Protein AF-0000000084947365 (afdb_homodimer)

Radius of gyration: 28.86 Å; Cα contacts (8 Å, |Δi|>4): 187; chains: 2; bounding box: 28×81×55 Å

Foldseek 3Di:
DDPVVLVVLVVVLVCCVVPVVPDDPPDPVVVSVVVSVCCNVCVVVVVVVVVVVVVVVVVCVVVVVVVVVVVVVVLVVLVVCVVVPNPVSVVVNVVCCVVCVVVVVDPPVD/DDPVVLVVLVVVLVCCVVPVVPDDPPDPVVVSVVVSVCCNVCVVVVVVVVVVVVVVVVVCVVVVVVVVVVVVVV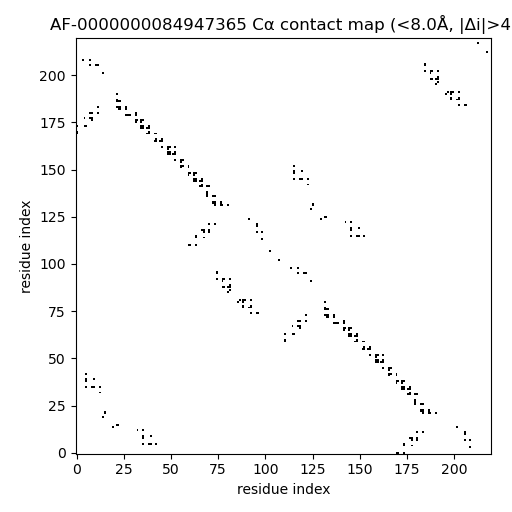LVVLVVCVVVPNPVSVVVNVVCCVVCVVVVVDPPVD

Sequence (220 aa):
MGDKTVATAQKVKSYLQTNPEFAPAYMDQAEFLKDEAVVTQLTPLANMAEQLTRDLNDTVMLAGSEAIYNALLYYGQVREAYAKGIPTAKPVYEDLSQRFSKRRKGNMSLMGDKTVATAQKVKSYLQTNPEFAPAYMDQAEFLKDEAVVTQLTPLANMAEQLTRDLNDTVMLAGSEAIYNALLYYGQVREAYAKGIPTAKPVYEDLSQRFSKRRKGNMSL

Structure (mmCIF, N/CA/C/O backbone):
data_AF-0000000084947365-model_v1
#
loop_
_entity.id
_entity.type
_entity.pdbx_description
1 polymer 'Uncharacterized protein'
#
loop_
_atom_site.group_PDB
_atom_site.id
_atom_site.type_symbol
_atom_site.label_atom_id
_atom_site.label_alt_id
_atom_site.label_comp_id
_atom_site.label_asym_id
_atom_site.label_entity_id
_atom_site.label_seq_id
_atom_site.pdbx_PDB_ins_code
_atom_site.Cartn_x
_atom_site.Cartn_y
_atom_site.Cartn_z
_atom_site.occupancy
_atom_site.B_iso_or_equiv
_atom_site.auth_seq_id
_atom_site.auth_comp_id
_atom_site.auth_asym_id
_atom_site.auth_atom_id
_atom_site.pdbx_PDB_model_num
ATOM 1 N N . MET A 1 1 ? 4.223 12.086 4.508 1 64.19 1 MET A N 1
ATOM 2 C CA . MET A 1 1 ? 3.473 12.828 5.516 1 64.19 1 MET A CA 1
ATOM 3 C C . MET A 1 1 ? 3.158 11.945 6.723 1 64.19 1 MET A C 1
ATOM 5 O O . MET A 1 1 ? 2.699 10.812 6.562 1 64.19 1 MET A O 1
ATOM 9 N N . GLY A 1 2 ? 3.676 12.227 7.914 1 75.5 2 GLY A N 1
ATOM 10 C CA . GLY A 1 2 ? 3.568 11.344 9.07 1 75.5 2 GLY A CA 1
ATOM 11 C C . GLY A 1 2 ? 2.715 11.922 10.18 1 75.5 2 GLY A C 1
ATOM 12 O O . GLY A 1 2 ? 2.072 12.953 10.008 1 75.5 2 GLY A O 1
ATOM 13 N N . ASP A 1 3 ? 2.525 11.242 11.141 1 84.44 3 ASP A N 1
ATOM 14 C CA . ASP A 1 3 ? 1.794 11.539 12.367 1 84.44 3 ASP A CA 1
ATOM 15 C C . ASP A 1 3 ? 2.152 12.922 12.898 1 84.44 3 ASP A C 1
ATOM 17 O O . ASP A 1 3 ? 1.296 13.633 13.438 1 84.44 3 ASP A O 1
ATOM 21 N N . LYS A 1 4 ? 3.285 13.375 12.5 1 87.38 4 LYS A N 1
ATOM 22 C CA . LYS A 1 4 ? 3.736 14.68 12.992 1 87.38 4 LYS A CA 1
ATOM 23 C C . LYS A 1 4 ? 3.027 15.812 12.266 1 87.38 4 LYS A C 1
ATOM 25 O O . LYS A 1 4 ? 2.656 16.812 12.875 1 87.38 4 LYS A O 1
ATOM 30 N N . THR A 1 5 ? 2.793 15.594 10.977 1 90.62 5 THR A N 1
ATOM 31 C CA . THR A 1 5 ? 2.088 16.594 10.18 1 90.62 5 THR A CA 1
ATOM 32 C C . THR A 1 5 ? 0.648 16.75 10.664 1 90.62 5 THR A C 1
ATOM 34 O O . THR A 1 5 ? 0.167 17.875 10.836 1 90.62 5 THR A O 1
ATOM 37 N N . VAL A 1 6 ? 0.057 15.641 10.953 1 94.44 6 VAL A N 1
ATOM 38 C CA . VAL A 1 6 ? -1.321 15.648 11.438 1 94.44 6 VAL A CA 1
ATOM 39 C C . VAL A 1 6 ? -1.397 16.375 12.773 1 94.44 6 VAL A C 1
ATOM 41 O O . VAL A 1 6 ? -2.219 17.281 12.953 1 94.44 6 VAL A O 1
ATOM 44 N N . ALA A 1 7 ? -0.561 16.016 13.633 1 95 7 ALA A N 1
ATOM 45 C CA . ALA A 1 7 ? -0.556 16.594 14.977 1 95 7 ALA A CA 1
ATOM 46 C C . ALA A 1 7 ? -0.285 18.094 14.922 1 95 7 ALA A C 1
ATOM 48 O O . ALA A 1 7 ? -0.906 18.859 15.656 1 95 7 ALA A O 1
ATOM 49 N N . THR A 1 8 ? 0.684 18.516 14.047 1 95.5 8 THR A N 1
ATOM 50 C CA . THR A 1 8 ? 1.01 19.922 13.898 1 95.5 8 THR A CA 1
ATOM 51 C C . THR A 1 8 ? -0.194 20.703 13.383 1 95.5 8 THR A C 1
ATOM 53 O O . THR A 1 8 ? -0.553 21.75 13.938 1 95.5 8 THR A O 1
ATOM 56 N N . ALA A 1 9 ? -0.84 20.188 12.367 1 96.75 9 ALA A N 1
ATOM 57 C CA . ALA A 1 9 ? -2.014 20.844 11.797 1 96.75 9 ALA A CA 1
ATOM 58 C C . ALA A 1 9 ? -3.139 20.953 12.828 1 96.75 9 ALA A C 1
ATOM 60 O O . ALA A 1 9 ? -3.803 21.984 12.93 1 96.75 9 ALA A O 1
ATOM 61 N N . GLN A 1 10 ? -3.318 19.953 13.578 1 97.44 10 GLN A N 1
ATOM 62 C CA . GLN A 1 10 ? -4.352 19.922 14.609 1 97.44 10 GLN A CA 1
ATOM 63 C C . GLN A 1 10 ? -4.066 20.953 15.695 1 97.44 10 GLN A C 1
ATOM 65 O O . GLN A 1 10 ? -4.98 21.625 16.188 1 97.44 10 GLN A O 1
ATOM 70 N N . LYS A 1 11 ? -2.82 21.078 16.078 1 97.44 11 LYS A N 1
ATOM 71 C CA . LYS A 1 11 ? -2.434 22.062 17.094 1 97.44 11 LYS A CA 1
ATOM 72 C C . LYS A 1 11 ? -2.703 23.484 16.609 1 97.44 11 LYS A C 1
ATOM 74 O O . LYS A 1 11 ? -3.246 24.297 17.359 1 97.44 11 LYS A O 1
ATOM 79 N N . VAL A 1 12 ? -2.291 23.75 15.398 1 98.25 12 VAL A N 1
ATOM 80 C CA . VAL A 1 12 ? -2.516 25.078 14.852 1 98.25 12 VAL A CA 1
ATOM 81 C C . VAL A 1 12 ? -4.016 25.359 14.75 1 98.25 12 VAL A C 1
ATOM 83 O O . VAL A 1 12 ? -4.473 26.453 15.062 1 98.25 12 VAL A O 1
ATOM 86 N N . LYS A 1 13 ? -4.793 24.375 14.352 1 98.62 13 LYS A N 1
ATOM 87 C CA . LYS A 1 13 ? -6.246 24.516 14.344 1 98.62 13 LYS A CA 1
ATOM 88 C C . LYS A 1 13 ? -6.773 24.906 15.719 1 98.62 13 LYS A C 1
ATOM 90 O O . LYS A 1 13 ? -7.59 25.828 15.844 1 98.62 13 LYS A O 1
ATOM 95 N N . SER A 1 14 ? -6.371 24.234 16.703 1 98.56 14 SER A N 1
ATOM 96 C CA . SER A 1 14 ? -6.785 24.516 18.078 1 98.56 14 SER A CA 1
ATOM 97 C C . SER A 1 14 ? -6.406 25.938 18.469 1 98.56 14 SER A C 1
ATOM 99 O O . SER A 1 14 ? -7.211 26.656 19.062 1 98.56 14 SER A O 1
ATOM 101 N N . TYR A 1 15 ? -5.184 26.375 18.094 1 98.38 15 TYR A N 1
ATOM 102 C CA . TYR A 1 15 ? -4.711 27.703 18.484 1 98.38 15 TYR A CA 1
ATOM 103 C C . TYR A 1 15 ? -5.441 28.781 17.703 1 98.38 15 TYR A C 1
ATOM 105 O O . TYR A 1 15 ? -5.637 29.891 18.203 1 98.38 15 TYR A O 1
ATOM 113 N N . LEU A 1 16 ? -5.863 28.469 16.469 1 98.19 16 LEU A N 1
ATOM 114 C CA . LEU A 1 16 ? -6.684 29.422 15.727 1 98.19 16 LEU A CA 1
ATOM 115 C C . LEU A 1 16 ? -7.969 29.734 16.484 1 98.19 16 LEU A C 1
ATOM 117 O O . LEU A 1 16 ? -8.516 30.844 16.359 1 98.19 16 LEU A O 1
ATOM 121 N N . GLN A 1 17 ? -8.422 28.766 17.266 1 97.69 17 GLN A N 1
ATOM 122 C CA . GLN A 1 17 ? -9.641 28.953 18.047 1 97.69 17 GLN A CA 1
ATOM 123 C C . GLN A 1 17 ? -9.336 29.672 19.359 1 97.69 17 GLN A C 1
ATOM 125 O O . GLN A 1 17 ? -10.055 30.594 19.766 1 97.69 17 GLN A O 1
ATOM 130 N N . THR A 1 18 ? -8.234 29.391 20.031 1 97.81 18 THR A N 1
ATOM 131 C CA . THR A 1 18 ? -7.961 29.875 21.375 1 97.81 18 THR A CA 1
ATOM 132 C C . THR A 1 18 ? -7.199 31.203 21.328 1 97.81 18 THR A C 1
ATOM 134 O O . THR A 1 18 ? -7.301 32.031 22.25 1 97.81 18 THR A O 1
ATOM 137 N N . ASN A 1 19 ? -6.398 31.328 20.297 1 98.06 19 ASN A N 1
ATOM 138 C CA . ASN A 1 19 ? -5.582 32.531 20.109 1 98.06 19 ASN A CA 1
ATOM 139 C C . ASN A 1 19 ? -5.711 33.062 18.688 1 98.06 19 ASN A C 1
ATOM 141 O O . ASN A 1 19 ? -4.723 33.156 17.953 1 98.06 19 ASN A O 1
ATOM 145 N N . PRO A 1 20 ? -6.93 33.531 18.312 1 97.75 20 PRO A N 1
ATOM 146 C CA . PRO A 1 20 ? -7.152 34 16.938 1 97.75 20 PRO A CA 1
ATOM 147 C C . PRO A 1 20 ? -6.398 35.281 16.641 1 97.75 20 PRO A C 1
ATOM 149 O O . PRO A 1 20 ? -6.223 35.625 15.461 1 97.75 20 PRO A O 1
ATOM 152 N N . GLU A 1 21 ? -5.855 35.969 17.641 1 97.44 21 GLU A N 1
ATOM 153 C CA . GLU A 1 21 ? -5.148 37.219 17.453 1 97.44 21 GLU A CA 1
ATOM 154 C C . GLU A 1 21 ? -3.826 37.031 16.719 1 97.44 21 GLU A C 1
ATOM 156 O O . GLU A 1 21 ? -3.256 37.969 16.172 1 97.44 21 GLU A O 1
ATOM 161 N N . PHE A 1 22 ? -3.398 35.781 16.625 1 98.12 22 PHE A N 1
ATOM 162 C CA . PHE A 1 22 ? -2.115 35.5 16 1 98.12 22 PHE A CA 1
ATOM 163 C C . PHE A 1 22 ? -2.312 35 14.578 1 98.12 22 PHE A C 1
ATOM 165 O O . PHE A 1 22 ? -1.34 34.719 13.875 1 98.12 22 PHE A O 1
ATOM 172 N N . ALA A 1 23 ? -3.496 34.875 14.062 1 98.06 23 ALA A N 1
ATOM 173 C CA . ALA A 1 23 ? -3.744 34.531 12.664 1 98.06 23 ALA A CA 1
ATOM 174 C C . ALA A 1 23 ? -3.492 35.719 11.742 1 98.06 23 ALA A C 1
ATOM 176 O O . ALA A 1 23 ? -4.203 36.719 11.812 1 98.06 23 ALA A O 1
ATOM 177 N N . PRO A 1 24 ? -2.482 35.562 10.875 1 97.88 24 PRO A N 1
ATOM 178 C CA . PRO A 1 24 ? -2.25 36.688 9.984 1 97.88 24 PRO A CA 1
ATOM 179 C C . PRO A 1 24 ? -3.357 36.875 8.945 1 97.88 24 PRO A C 1
ATOM 181 O O . PRO A 1 24 ? -3.998 35.875 8.555 1 97.88 24 PRO A O 1
ATOM 184 N N . ALA A 1 25 ? -3.498 38.094 8.438 1 96.38 25 ALA A N 1
ATOM 185 C CA . ALA A 1 25 ? -4.574 38.438 7.508 1 96.38 25 ALA A CA 1
ATOM 186 C C . ALA A 1 25 ? -4.391 37.719 6.176 1 96.38 25 ALA A C 1
ATOM 188 O O . ALA A 1 25 ? -5.363 37.469 5.457 1 96.38 25 ALA A O 1
ATOM 189 N N . TYR A 1 26 ? -3.199 37.344 5.855 1 96.88 26 TYR A N 1
ATOM 190 C CA . TYR A 1 26 ? -2.898 36.719 4.566 1 96.88 26 TYR A CA 1
ATOM 191 C C . TYR A 1 26 ? -3.027 35.219 4.641 1 96.88 26 TYR A C 1
ATOM 193 O O . TYR A 1 26 ? -2.883 34.531 3.631 1 96.88 26 TYR A O 1
ATOM 201 N N . MET A 1 27 ? -3.24 34.688 5.801 1 98 27 MET A N 1
ATOM 202 C CA . MET A 1 27 ? -3.508 33.25 5.938 1 98 27 MET A CA 1
ATOM 203 C C . MET A 1 27 ? -4.902 32.906 5.418 1 98 27 MET A C 1
ATOM 205 O O . MET A 1 27 ? -5.879 33.594 5.762 1 98 27 MET A O 1
ATOM 209 N N . ASP A 1 28 ? -4.988 31.859 4.637 1 98.25 28 ASP A N 1
ATOM 210 C CA . ASP A 1 28 ? -6.285 31.312 4.25 1 98.25 28 ASP A CA 1
ATOM 211 C C . ASP A 1 28 ? -6.773 30.281 5.266 1 98.25 28 ASP A C 1
ATOM 213 O O . ASP A 1 28 ? -6.574 29.078 5.09 1 98.25 28 ASP A O 1
ATOM 217 N N . GLN A 1 29 ? -7.465 30.812 6.289 1 98.12 29 GLN A N 1
ATOM 218 C CA . GLN A 1 29 ? -7.887 29.969 7.402 1 98.12 29 GLN A CA 1
ATOM 219 C C . GLN A 1 29 ? -8.891 28.906 6.941 1 98.12 29 GLN A C 1
ATOM 221 O O . GLN A 1 29 ? -8.836 27.766 7.383 1 98.12 29 GLN A O 1
ATOM 226 N N . ALA A 1 30 ? -9.781 29.312 6.113 1 98.19 30 ALA A N 1
ATOM 227 C CA . ALA A 1 30 ? -10.797 28.391 5.629 1 98.19 30 ALA A CA 1
ATOM 228 C C . ALA A 1 30 ? -10.164 27.219 4.879 1 98.19 30 ALA A C 1
ATOM 230 O O . ALA A 1 30 ? -10.531 26.062 5.098 1 98.19 30 ALA A O 1
ATOM 231 N N . GLU A 1 31 ? -9.234 27.531 4.027 1 98.56 31 GLU A N 1
ATOM 232 C CA . GLU A 1 31 ? -8.539 26.484 3.289 1 98.56 31 GLU A CA 1
ATOM 233 C C . GLU A 1 31 ? -7.719 25.609 4.227 1 98.56 31 GLU A C 1
ATOM 235 O O . GLU A 1 31 ? -7.668 24.391 4.059 1 98.56 31 GLU A O 1
ATOM 240 N N . PHE A 1 32 ? -7.031 26.266 5.203 1 98.62 32 PHE A N 1
ATOM 241 C CA . PHE A 1 32 ? -6.273 25.516 6.191 1 98.62 32 PHE A CA 1
ATOM 242 C C . PHE A 1 32 ? -7.168 24.5 6.902 1 98.62 32 PHE A C 1
ATOM 244 O O . PHE A 1 32 ? -6.805 23.328 7.039 1 98.62 32 PHE A O 1
ATOM 251 N N . LEU A 1 33 ? -8.328 24.953 7.328 1 98.69 33 LEU A N 1
ATOM 252 C CA . LEU A 1 33 ? -9.227 24.094 8.086 1 98.69 33 LEU A CA 1
ATOM 253 C C . LEU A 1 33 ? -9.727 22.938 7.23 1 98.69 33 LEU A C 1
ATOM 255 O O . LEU A 1 33 ? -9.867 21.812 7.715 1 98.69 33 LEU A O 1
ATOM 259 N N . LYS A 1 34 ? -9.945 23.203 6 1 98.75 34 LYS A N 1
ATOM 260 C CA . LYS A 1 34 ? -10.336 22.141 5.078 1 98.75 34 LYS A CA 1
ATOM 261 C C . LYS A 1 34 ? -9.211 21.125 4.914 1 98.75 34 LYS A C 1
ATOM 263 O O . LYS A 1 34 ? -9.453 19.922 4.98 1 98.75 34 LYS A O 1
ATOM 268 N N . ASP A 1 35 ? -8 21.625 4.715 1 98.69 35 ASP A N 1
ATOM 269 C CA . ASP A 1 35 ? -6.855 20.734 4.504 1 98.69 35 ASP A CA 1
ATOM 270 C C . ASP A 1 35 ? -6.535 19.953 5.773 1 98.69 35 ASP A C 1
ATOM 272 O O . ASP A 1 35 ? -6.207 18.766 5.703 1 98.69 35 ASP A O 1
ATOM 276 N N . GLU A 1 36 ? -6.637 20.625 6.855 1 98.5 36 GLU A N 1
ATOM 277 C CA . GLU A 1 36 ? -6.449 19.938 8.133 1 98.5 36 GLU A CA 1
ATOM 278 C C . GLU A 1 36 ? -7.461 18.797 8.305 1 98.5 36 GLU A C 1
ATOM 280 O O . GLU A 1 36 ? -7.105 17.703 8.742 1 98.5 36 GLU A O 1
ATOM 285 N N . ALA A 1 37 ? -8.68 19.031 7.988 1 98.5 37 ALA A N 1
ATOM 286 C CA . ALA A 1 37 ? -9.719 18.016 8.109 1 98.5 37 ALA A CA 1
ATOM 287 C C . ALA A 1 37 ? -9.43 16.828 7.199 1 98.5 37 ALA A C 1
ATOM 289 O O . ALA A 1 37 ? -9.594 15.672 7.609 1 98.5 37 ALA A O 1
ATOM 290 N N . VAL A 1 38 ? -9.039 17.109 5.992 1 98.56 38 VAL A N 1
ATOM 291 C CA . VAL A 1 38 ? -8.703 16.062 5.031 1 98.56 38 VAL A CA 1
ATOM 292 C C . VAL A 1 38 ? -7.578 15.188 5.586 1 98.56 38 VAL A C 1
ATOM 294 O O . VAL A 1 38 ? -7.688 13.961 5.617 1 98.56 38 VAL A O 1
ATOM 297 N N . VAL A 1 39 ? -6.492 15.797 6.055 1 98.06 39 VAL A N 1
ATOM 298 C CA . VAL A 1 39 ? -5.324 15.078 6.555 1 98.06 39 VAL A CA 1
ATOM 299 C C . VAL A 1 39 ? -5.715 14.258 7.785 1 98.06 39 VAL A C 1
ATOM 301 O O . VAL A 1 39 ? -5.344 13.086 7.902 1 98.06 39 VAL A O 1
ATOM 304 N N . THR A 1 40 ? -6.484 14.883 8.633 1 97.75 40 THR A N 1
ATOM 305 C CA . THR A 1 40 ? -6.891 14.25 9.883 1 97.75 40 THR A CA 1
ATOM 306 C C . THR A 1 40 ? -7.785 13.047 9.609 1 97.75 40 THR A C 1
ATOM 308 O O . THR A 1 40 ? -7.66 12.008 10.273 1 97.75 40 THR A O 1
ATOM 311 N N . GLN A 1 41 ? -8.602 13.117 8.664 1 97.94 41 GLN A N 1
ATOM 312 C CA . GLN A 1 41 ? -9.57 12.062 8.398 1 97.94 41 GLN A CA 1
ATOM 313 C C . GLN A 1 41 ? -8.961 10.961 7.543 1 97.94 41 GLN A C 1
ATOM 315 O O . GLN A 1 41 ? -9.25 9.773 7.746 1 97.94 41 GLN A O 1
ATOM 320 N N . LEU A 1 42 ? -8.133 11.32 6.656 1 98.25 42 LEU A N 1
ATOM 321 C CA . LEU A 1 42 ? -7.68 10.352 5.66 1 98.25 42 LEU A CA 1
ATOM 322 C C . LEU A 1 42 ? -6.406 9.656 6.117 1 98.25 42 LEU A C 1
ATOM 324 O O . LEU A 1 42 ? -6.078 8.57 5.629 1 98.25 42 LEU A O 1
ATOM 328 N N . THR A 1 43 ? -5.684 10.258 7.062 1 97.81 43 THR A N 1
ATOM 329 C CA . THR A 1 43 ? -4.422 9.656 7.484 1 97.81 43 THR A CA 1
ATOM 330 C C . THR A 1 43 ? -4.66 8.289 8.102 1 97.81 43 THR A C 1
ATOM 332 O O . THR A 1 43 ? -4.016 7.309 7.723 1 97.81 43 THR A O 1
ATOM 335 N N . PRO A 1 44 ? -5.621 8.109 9.023 1 97.06 44 PRO A N 1
ATOM 336 C CA . PRO A 1 44 ? -5.859 6.773 9.57 1 97.06 44 PRO A CA 1
ATOM 337 C C . PRO A 1 44 ? -6.34 5.777 8.516 1 97.06 44 PRO A C 1
ATOM 339 O O . PRO A 1 44 ? -6.035 4.586 8.594 1 97.06 44 PRO A O 1
ATOM 342 N 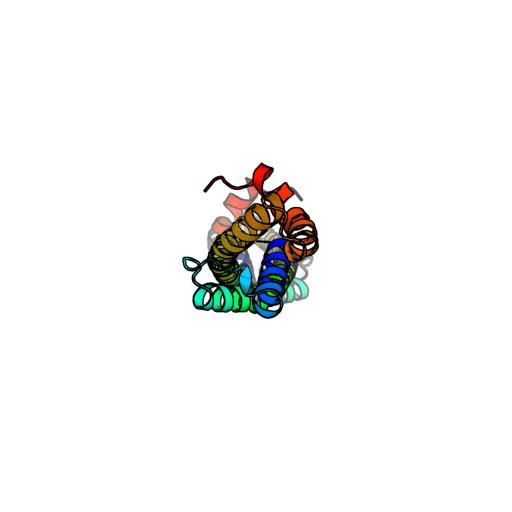N . LEU A 1 45 ? -7.059 6.293 7.543 1 98 45 LEU A N 1
ATOM 343 C CA . LEU A 1 45 ? -7.523 5.434 6.457 1 98 45 LEU A CA 1
ATOM 344 C C . LEU A 1 45 ? -6.359 4.996 5.578 1 98 45 LEU A C 1
ATOM 346 O O . LEU A 1 45 ? -6.305 3.84 5.145 1 98 45 LEU A O 1
ATOM 350 N N . ALA A 1 46 ? -5.453 5.914 5.352 1 98 46 ALA A N 1
ATOM 351 C CA . ALA A 1 46 ? -4.258 5.59 4.574 1 98 46 ALA A CA 1
ATOM 352 C C . ALA A 1 46 ? -3.412 4.535 5.281 1 98 46 ALA A C 1
ATOM 354 O O . ALA A 1 46 ? -2.918 3.602 4.648 1 98 46 ALA A O 1
ATOM 355 N N . ASN A 1 47 ? -3.33 4.676 6.578 1 97.5 47 ASN A N 1
ATOM 356 C CA . ASN A 1 47 ? -2.58 3.703 7.363 1 97.5 47 ASN A CA 1
ATOM 357 C C . ASN A 1 47 ? -3.221 2.32 7.301 1 97.5 47 ASN A C 1
ATOM 359 O O . ASN A 1 47 ? -2.523 1.314 7.152 1 97.5 47 ASN A O 1
ATOM 363 N N . MET A 1 48 ? -4.492 2.262 7.422 1 97.94 48 MET A N 1
ATOM 364 C CA . MET A 1 48 ? -5.23 1.002 7.344 1 97.94 48 MET A CA 1
ATOM 365 C C . MET A 1 48 ? -5.09 0.375 5.961 1 97.94 48 MET A C 1
ATOM 367 O O . MET A 1 48 ? -4.887 -0.834 5.84 1 97.94 48 MET A O 1
ATOM 371 N N . ALA A 1 49 ? -5.207 1.2 4.977 1 98.5 49 ALA A N 1
ATOM 372 C CA . ALA A 1 49 ? -5.059 0.728 3.604 1 98.5 49 ALA A CA 1
ATOM 373 C C . ALA A 1 49 ? -3.662 0.159 3.367 1 98.5 49 ALA A C 1
ATOM 375 O O . ALA A 1 49 ? -3.506 -0.849 2.676 1 98.5 49 ALA A O 1
ATOM 376 N N . GLU A 1 50 ? -2.674 0.795 3.914 1 98.5 50 GLU A N 1
ATOM 377 C CA . GLU A 1 50 ? -1.304 0.303 3.818 1 98.5 50 GLU A CA 1
ATOM 378 C C . GLU A 1 50 ? -1.163 -1.069 4.469 1 98.5 50 GLU A C 1
ATOM 380 O O . GLU A 1 50 ? -0.535 -1.968 3.906 1 98.5 50 GLU A O 1
ATOM 385 N N . GLN A 1 51 ? -1.683 -1.18 5.602 1 98.56 51 GLN A N 1
ATOM 386 C CA . GLN A 1 51 ? -1.632 -2.453 6.312 1 98.56 51 GLN A CA 1
ATOM 387 C C . GLN A 1 51 ? -2.352 -3.549 5.531 1 98.56 51 GLN A C 1
ATOM 389 O O . GLN A 1 51 ? -1.855 -4.672 5.426 1 98.56 51 GLN A O 1
ATOM 394 N N . LEU A 1 52 ? -3.535 -3.268 5.055 1 98.75 52 LEU A N 1
ATOM 395 C CA . LEU A 1 52 ? -4.297 -4.215 4.25 1 98.75 52 LEU A CA 1
ATOM 396 C C . LEU A 1 52 ? -3.496 -4.66 3.031 1 98.75 52 LEU A C 1
ATOM 398 O O . LEU A 1 52 ? -3.426 -5.855 2.732 1 98.75 52 LEU A O 1
ATOM 402 N N . THR A 1 53 ? -2.918 -3.678 2.373 1 98.69 53 THR A N 1
ATOM 403 C CA . THR A 1 53 ? -2.102 -3.959 1.198 1 98.69 53 THR A CA 1
ATOM 404 C C . THR A 1 53 ? -0.955 -4.902 1.552 1 98.69 53 THR A C 1
ATOM 406 O O . THR A 1 53 ? -0.694 -5.871 0.832 1 98.69 53 THR A O 1
ATOM 409 N N . ARG A 1 54 ? -0.315 -4.664 2.615 1 98.62 54 ARG A N 1
ATOM 410 C CA . ARG A 1 54 ? 0.784 -5.508 3.074 1 98.62 54 ARG A CA 1
ATOM 411 C C . ARG A 1 54 ? 0.305 -6.93 3.352 1 98.62 54 ARG A C 1
ATOM 413 O O . ARG A 1 54 ? 0.942 -7.898 2.932 1 98.62 54 ARG A O 1
ATOM 420 N N . ASP A 1 55 ? -0.729 -7.09 4.07 1 98.62 55 ASP A N 1
ATOM 421 C CA . ASP A 1 55 ? -1.252 -8.406 4.426 1 98.62 55 ASP A CA 1
ATOM 422 C C . ASP A 1 55 ? -1.659 -9.188 3.18 1 98.62 55 ASP A C 1
ATOM 424 O O . ASP A 1 55 ? -1.383 -10.383 3.072 1 98.62 55 ASP A O 1
ATOM 428 N N . LEU A 1 56 ? -2.322 -8.5 2.293 1 98.56 56 LEU A N 1
ATOM 429 C CA . LEU A 1 56 ? -2.719 -9.133 1.039 1 98.56 56 LEU A CA 1
ATOM 430 C C . LEU A 1 56 ? -1.496 -9.578 0.242 1 98.56 56 LEU A C 1
ATOM 432 O O . LEU A 1 56 ? -1.441 -10.703 -0.243 1 98.56 56 LEU A O 1
ATOM 436 N N . ASN A 1 57 ? -0.546 -8.711 0.135 1 97.81 57 ASN A N 1
ATOM 437 C CA . ASN A 1 57 ? 0.662 -9.023 -0.621 1 97.81 57 ASN A CA 1
ATOM 438 C C . ASN A 1 57 ? 1.442 -10.164 0.015 1 97.81 57 ASN A C 1
ATOM 440 O O . ASN A 1 57 ? 1.984 -11.023 -0.69 1 97.81 57 ASN A O 1
ATOM 444 N N . ASP A 1 58 ? 1.486 -10.188 1.288 1 98.31 58 ASP A N 1
ATOM 445 C CA . ASP A 1 58 ? 2.15 -11.281 1.993 1 98.31 58 ASP A CA 1
ATOM 446 C C . ASP A 1 58 ? 1.455 -12.609 1.724 1 98.31 58 ASP A C 1
ATOM 448 O O . ASP A 1 58 ? 2.115 -13.617 1.459 1 98.31 58 ASP A O 1
ATOM 452 N N . THR A 1 59 ? 0.21 -12.594 1.864 1 98.25 59 THR A N 1
ATOM 453 C CA . THR A 1 59 ? -0.583 -13.797 1.642 1 98.25 59 THR A CA 1
ATOM 454 C C . THR A 1 59 ? -0.43 -14.289 0.204 1 98.25 59 THR A C 1
ATOM 456 O O . THR A 1 59 ? -0.205 -15.477 -0.032 1 98.25 59 THR A O 1
ATOM 459 N N . VAL A 1 60 ? -0.51 -13.367 -0.737 1 97.88 60 VAL A N 1
ATOM 460 C CA . VAL A 1 60 ? -0.374 -13.703 -2.15 1 97.88 60 VAL A CA 1
ATOM 461 C C . VAL A 1 60 ? 1.024 -14.258 -2.416 1 97.88 60 VAL A C 1
ATOM 463 O O . VAL A 1 60 ? 1.182 -15.234 -3.152 1 97.88 60 VAL A O 1
ATOM 466 N N . MET A 1 61 ? 1.989 -13.641 -1.809 1 97 61 MET A N 1
ATOM 467 C CA . MET A 1 61 ? 3.367 -14.086 -1.987 1 97 61 MET A CA 1
ATOM 468 C C . MET A 1 61 ? 3.555 -15.5 -1.454 1 97 61 MET A C 1
ATOM 470 O O . MET A 1 61 ? 4.148 -16.344 -2.123 1 97 61 MET A O 1
ATOM 474 N N . LEU A 1 62 ? 3.047 -15.711 -0.269 1 97.62 62 LEU A N 1
ATOM 475 C CA . LEU A 1 62 ? 3.188 -17.016 0.355 1 97.62 62 LEU A CA 1
ATOM 476 C C . LEU A 1 62 ? 2.453 -18.094 -0.45 1 97.62 62 LEU A C 1
ATOM 478 O O . LEU A 1 62 ? 3.041 -19.109 -0.817 1 97.62 62 LEU A O 1
ATOM 482 N N . ALA A 1 63 ? 1.256 -17.891 -0.745 1 98 63 ALA A N 1
ATOM 483 C CA . ALA A 1 63 ? 0.462 -18.844 -1.521 1 98 63 ALA A CA 1
ATOM 484 C C . ALA A 1 63 ? 1.037 -19.016 -2.924 1 98 63 ALA A C 1
ATOM 486 O O . ALA A 1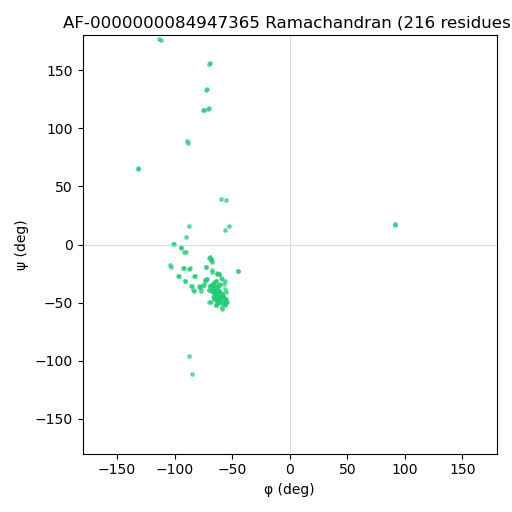 63 ? 1.049 -20.125 -3.461 1 98 63 ALA A O 1
ATOM 487 N N . GLY A 1 64 ? 1.492 -17.891 -3.498 1 97.06 64 GLY A N 1
ATOM 488 C CA . GLY A 1 64 ? 2.086 -17.938 -4.824 1 97.06 64 GLY A CA 1
ATOM 489 C C . GLY A 1 64 ? 3.346 -18.781 -4.887 1 97.06 64 GLY A C 1
ATOM 490 O O . GLY A 1 64 ? 3.535 -19.562 -5.824 1 97.06 64 GLY A O 1
ATOM 491 N N . SER A 1 65 ? 4.176 -18.625 -3.943 1 96.31 65 SER A N 1
ATOM 492 C CA . SER A 1 65 ? 5.402 -19.406 -3.877 1 96.31 65 SER A CA 1
ATOM 493 C C . SER A 1 65 ? 5.094 -20.906 -3.828 1 96.31 65 SER A C 1
ATOM 495 O O . SER A 1 65 ? 5.723 -21.703 -4.531 1 96.31 65 SER A O 1
ATOM 497 N N . GLU A 1 66 ? 4.168 -21.266 -3.043 1 97.81 66 GLU A N 1
ATOM 498 C CA . GLU A 1 66 ? 3.781 -22.672 -2.92 1 97.81 66 GLU A CA 1
ATOM 499 C C . GLU A 1 66 ? 3.117 -23.172 -4.199 1 97.81 66 GLU A C 1
ATOM 501 O O . GLU A 1 66 ? 3.357 -24.312 -4.625 1 97.81 66 GLU A O 1
ATOM 506 N N . ALA A 1 67 ? 2.34 -22.359 -4.82 1 97.5 67 ALA A N 1
ATOM 507 C CA . ALA A 1 67 ? 1.7 -22.703 -6.086 1 97.5 67 ALA A CA 1
ATOM 508 C C . ALA A 1 67 ? 2.738 -22.938 -7.18 1 97.5 67 ALA A C 1
ATOM 510 O O . ALA A 1 67 ? 2.668 -23.938 -7.906 1 97.5 67 ALA A O 1
ATOM 511 N N . ILE A 1 68 ? 3.752 -22.125 -7.223 1 96.06 68 ILE A N 1
ATOM 512 C CA . ILE A 1 68 ? 4.758 -22.219 -8.273 1 96.06 68 ILE A CA 1
ATOM 513 C C . ILE A 1 68 ? 5.66 -23.422 -8.023 1 96.06 68 ILE A C 1
ATOM 515 O O . ILE A 1 68 ? 6.078 -24.094 -8.969 1 96.06 68 ILE A O 1
ATOM 519 N N . TYR A 1 69 ? 5.879 -23.656 -6.746 1 96 69 TYR A N 1
ATOM 520 C CA . TYR A 1 69 ? 6.637 -24.875 -6.43 1 96 69 TYR A CA 1
ATOM 521 C C . TYR A 1 69 ? 5.969 -26.109 -7.031 1 96 69 TYR A C 1
ATOM 523 O O . TYR A 1 69 ? 6.605 -26.875 -7.742 1 96 69 TYR A O 1
ATOM 531 N N . ASN A 1 70 ? 4.727 -26.266 -6.789 1 97.62 70 ASN A N 1
ATOM 532 C CA . ASN A 1 70 ? 3.998 -27.422 -7.309 1 97.62 70 ASN A CA 1
ATOM 533 C C . ASN A 1 70 ? 3.861 -27.359 -8.828 1 97.62 70 ASN A C 1
ATOM 535 O O . ASN A 1 70 ? 3.904 -28.391 -9.5 1 97.62 70 ASN A O 1
ATOM 539 N N . ALA A 1 71 ? 3.717 -26.141 -9.367 1 97.31 71 ALA A N 1
ATOM 540 C CA . ALA A 1 71 ? 3.662 -25.984 -10.812 1 97.31 71 ALA A CA 1
ATOM 541 C C . ALA A 1 71 ? 4.941 -26.484 -11.477 1 97.31 71 ALA A C 1
ATOM 543 O O . ALA A 1 71 ? 4.898 -27.078 -12.555 1 97.31 71 ALA A O 1
ATOM 544 N N . LEU A 1 72 ? 6.016 -26.297 -10.789 1 96.38 72 LEU A N 1
ATOM 545 C CA . LEU A 1 72 ? 7.312 -26.719 -11.289 1 96.38 72 LEU A CA 1
ATOM 546 C C . LEU A 1 72 ? 7.406 -28.25 -11.312 1 96.38 72 LEU A C 1
ATOM 548 O O . LEU A 1 72 ? 8.039 -28.828 -12.195 1 96.38 72 LEU A O 1
ATOM 552 N N . LEU A 1 73 ? 6.809 -28.906 -10.336 1 97.56 73 LEU A N 1
ATOM 553 C CA . LEU A 1 73 ? 6.766 -30.375 -10.336 1 97.56 73 LEU A CA 1
ATOM 554 C C . LEU A 1 73 ? 6.031 -30.891 -11.562 1 97.56 73 LEU A C 1
ATOM 556 O O . LEU A 1 73 ? 6.516 -31.812 -12.242 1 97.56 73 LEU A O 1
ATOM 560 N N . TYR A 1 74 ? 4.852 -30.297 -11.891 1 98.25 74 TYR A N 1
ATOM 561 C CA . TYR A 1 74 ? 4.094 -30.672 -13.078 1 98.25 74 TYR A CA 1
ATOM 562 C C . TYR A 1 74 ? 4.906 -30.438 -14.344 1 98.25 74 TYR A C 1
ATOM 564 O O . TYR A 1 74 ? 5 -31.312 -15.211 1 98.25 74 TYR A O 1
ATOM 572 N N . TYR A 1 75 ? 5.523 -29.281 -14.352 1 97.5 75 TYR A N 1
ATOM 573 C CA . TYR A 1 75 ? 6.34 -28.922 -15.5 1 97.5 75 TYR A CA 1
ATOM 574 C C . TYR A 1 75 ? 7.492 -29.891 -15.688 1 97.5 75 TYR A C 1
ATOM 576 O O . TYR A 1 75 ? 7.812 -30.281 -16.812 1 97.5 75 TYR A O 1
ATOM 584 N N . GLY A 1 76 ? 8.125 -30.297 -14.641 1 97.44 76 GLY A N 1
ATOM 585 C CA . GLY A 1 76 ? 9.203 -31.281 -14.711 1 97.44 76 GLY A CA 1
ATOM 586 C C . GLY A 1 76 ? 8.766 -32.594 -15.297 1 97.44 76 GLY A C 1
ATOM 587 O O . GLY A 1 76 ? 9.477 -33.188 -16.125 1 97.44 76 GLY A O 1
ATOM 588 N N . GLN A 1 77 ? 7.656 -33.031 -14.891 1 98.25 77 GLN A N 1
ATOM 589 C CA . GLN A 1 77 ? 7.125 -34.312 -15.406 1 98.25 77 GLN A CA 1
ATOM 590 C C . GLN A 1 77 ? 6.824 -34.188 -16.906 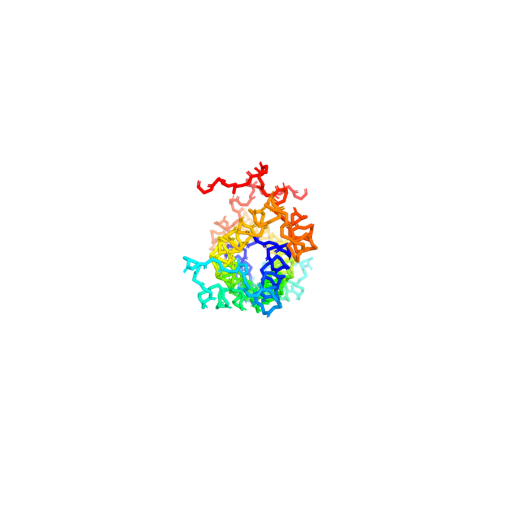1 98.25 77 GLN A C 1
ATOM 592 O O . GLN A 1 77 ? 7.137 -35.094 -17.672 1 98.25 77 GLN A O 1
ATOM 597 N N . VAL A 1 78 ? 6.242 -33.094 -17.281 1 98.25 78 VAL A N 1
ATOM 598 C CA . VAL A 1 78 ? 5.918 -32.844 -18.688 1 98.25 78 VAL A CA 1
ATOM 599 C C . VAL A 1 78 ? 7.199 -32.812 -19.516 1 98.25 78 VAL A C 1
ATOM 601 O O . VAL A 1 78 ? 7.254 -33.375 -20.609 1 98.25 78 VAL A O 1
ATOM 604 N N . ARG A 1 79 ? 8.141 -32.188 -19.016 1 97.62 79 ARG A N 1
ATOM 605 C CA . ARG A 1 79 ? 9.438 -32.062 -19.688 1 97.62 79 ARG A CA 1
ATOM 606 C C . ARG A 1 79 ? 10.055 -33.469 -19.891 1 97.62 79 ARG A C 1
ATOM 608 O O . ARG A 1 79 ? 10.57 -33.75 -20.969 1 97.62 79 ARG A O 1
ATOM 615 N N . GLU A 1 80 ? 10.039 -34.281 -18.891 1 98.19 80 GLU A N 1
ATOM 616 C CA . GLU A 1 80 ? 10.555 -35.625 -18.984 1 98.19 80 GLU A CA 1
ATOM 617 C C . GLU A 1 80 ? 9.789 -36.438 -20.031 1 98.19 80 GLU A C 1
ATOM 619 O O . GLU A 1 80 ? 10.383 -37.188 -20.828 1 98.19 80 GLU A O 1
ATOM 624 N N . ALA A 1 81 ? 8.484 -36.312 -19.984 1 98.38 81 ALA A N 1
ATOM 625 C CA . ALA A 1 81 ? 7.641 -37.031 -20.938 1 98.38 81 ALA A CA 1
ATOM 626 C C . ALA A 1 81 ? 7.953 -36.594 -22.375 1 98.38 81 ALA A C 1
ATOM 628 O O . ALA A 1 81 ? 8.031 -37.406 -23.281 1 98.38 81 ALA A O 1
ATOM 629 N N . TYR A 1 82 ? 8.125 -35.344 -22.531 1 98.12 82 TYR A N 1
ATOM 630 C CA . TYR A 1 82 ? 8.492 -34.781 -23.844 1 98.12 82 TYR A CA 1
ATOM 631 C C . TYR A 1 82 ? 9.828 -35.344 -24.312 1 98.12 82 TYR A C 1
ATOM 633 O O . TYR A 1 82 ? 9.961 -35.781 -25.453 1 98.12 82 TYR A O 1
ATOM 641 N N . ALA A 1 83 ? 10.781 -35.406 -23.438 1 98 83 ALA A N 1
ATOM 642 C CA . ALA A 1 83 ? 12.117 -35.906 -23.734 1 98 83 ALA A CA 1
ATOM 643 C C . ALA A 1 83 ? 12.062 -37.375 -24.141 1 98 83 ALA A C 1
ATOM 645 O O . ALA A 1 83 ? 12.883 -37.844 -24.938 1 98 83 ALA A O 1
ATOM 646 N N . LYS A 1 84 ? 11.102 -38.031 -23.719 1 98.06 84 LYS A N 1
ATOM 647 C CA . LYS A 1 84 ? 10.953 -39.469 -23.969 1 98.06 84 LYS A CA 1
ATOM 648 C C . LYS A 1 84 ? 10.094 -39.719 -25.203 1 98.06 84 LYS A C 1
ATOM 650 O O . LYS A 1 84 ? 9.805 -40.875 -25.547 1 98.06 84 LYS A O 1
ATOM 655 N N . GLY A 1 85 ? 9.578 -38.625 -25.797 1 97.31 85 GLY A N 1
ATOM 656 C CA . GLY A 1 85 ? 8.883 -38.75 -27.078 1 97.31 85 GLY A CA 1
ATOM 657 C C . GLY A 1 85 ? 7.387 -38.969 -26.922 1 97.31 85 GLY A C 1
ATOM 658 O O . GLY A 1 85 ? 6.723 -39.438 -27.844 1 97.31 85 GLY A O 1
ATOM 659 N N . ILE A 1 86 ? 6.848 -38.688 -25.797 1 97.69 86 ILE A N 1
ATOM 660 C CA . ILE A 1 86 ? 5.406 -38.781 -25.609 1 97.69 86 ILE A CA 1
ATOM 661 C C . ILE A 1 86 ? 4.711 -37.656 -26.375 1 97.69 86 ILE A C 1
ATOM 663 O O . ILE A 1 86 ? 4.855 -36.469 -26.031 1 97.69 86 ILE A O 1
ATOM 667 N N . PRO A 1 87 ? 3.883 -37.938 -27.359 1 97.06 87 PRO A N 1
ATOM 668 C CA . PRO A 1 87 ? 3.369 -36.938 -28.281 1 97.06 87 PRO A CA 1
ATOM 669 C C . PRO A 1 87 ? 2.484 -35.906 -27.578 1 97.06 87 PRO A C 1
ATOM 671 O O . PRO A 1 87 ? 2.551 -34.719 -27.906 1 97.06 87 PRO A O 1
ATOM 674 N N . THR A 1 88 ? 1.626 -36.344 -26.625 1 96.88 88 THR A N 1
ATOM 675 C CA . THR A 1 88 ? 0.672 -35.469 -25.984 1 96.88 88 THR A CA 1
ATOM 676 C C . THR A 1 88 ? 1.394 -34.469 -25.078 1 96.88 88 THR A C 1
ATOM 678 O O . THR A 1 88 ? 0.805 -33.469 -24.656 1 96.88 88 THR A O 1
ATOM 681 N N . ALA A 1 89 ? 2.674 -34.656 -24.828 1 98.44 89 ALA A N 1
ATOM 682 C CA . ALA A 1 89 ? 3.447 -33.812 -23.938 1 98.44 89 ALA A CA 1
ATOM 683 C C . ALA A 1 89 ? 3.949 -32.562 -24.656 1 98.44 89 ALA A C 1
ATOM 685 O O . ALA A 1 89 ? 4.203 -31.531 -24.031 1 98.44 89 ALA A O 1
ATOM 686 N N . LYS A 1 90 ? 4.113 -32.688 -25.922 1 97.94 90 LYS A N 1
ATOM 687 C CA . LYS A 1 90 ? 4.785 -31.641 -26.703 1 97.94 90 LYS A CA 1
ATOM 688 C C . LYS A 1 90 ? 4.051 -30.297 -26.578 1 97.94 90 LYS A C 1
ATOM 690 O O . LYS A 1 90 ? 4.641 -29.297 -26.172 1 97.94 90 LYS A O 1
ATOM 695 N N . PRO A 1 91 ? 2.732 -30.219 -26.891 1 97.81 91 PRO A N 1
ATOM 696 C CA . PRO A 1 91 ? 2.066 -28.922 -26.797 1 97.81 91 PRO A CA 1
ATOM 697 C C . PRO A 1 91 ? 2.062 -28.359 -25.375 1 97.81 91 PRO A C 1
ATOM 699 O O . PRO A 1 91 ? 2.148 -27.141 -25.188 1 97.81 91 PRO A O 1
ATOM 702 N N . VAL A 1 92 ? 1.933 -29.203 -24.344 1 98.12 92 VAL A N 1
ATOM 703 C CA . VAL A 1 92 ? 1.929 -28.766 -22.953 1 98.12 92 VAL A CA 1
ATOM 704 C C . VAL A 1 92 ? 3.303 -28.219 -22.578 1 98.12 92 VAL A C 1
ATOM 706 O O . VAL A 1 92 ? 3.408 -27.141 -21.984 1 98.12 92 VAL A O 1
ATOM 709 N N . TYR A 1 93 ? 4.391 -28.906 -22.938 1 97.75 93 TYR A N 1
ATOM 710 C CA . TYR A 1 93 ? 5.762 -28.5 -22.672 1 97.75 93 TYR A CA 1
ATOM 711 C C . TYR A 1 93 ? 6.078 -27.172 -23.328 1 97.75 93 TYR A C 1
ATOM 713 O O . TYR A 1 93 ? 6.613 -26.266 -22.688 1 97.75 93 TYR A O 1
ATOM 721 N N . GLU A 1 94 ? 5.699 -26.984 -24.547 1 96.56 94 GLU A N 1
ATOM 722 C CA . GLU A 1 94 ? 5.992 -25.75 -25.297 1 96.56 94 GLU A CA 1
ATOM 723 C C . GLU A 1 94 ? 5.266 -24.562 -24.688 1 96.56 94 GLU A C 1
ATOM 725 O O . GLU A 1 94 ? 5.812 -23.453 -24.641 1 96.56 94 GLU A O 1
ATOM 730 N N . ASP A 1 95 ? 4.105 -24.797 -24.25 1 96.38 95 ASP A N 1
ATOM 731 C CA . ASP A 1 95 ? 3.328 -23.719 -23.625 1 96.38 95 ASP A CA 1
ATOM 732 C C . ASP A 1 95 ? 3.926 -23.328 -22.281 1 96.38 95 ASP A C 1
ATOM 734 O O . ASP A 1 95 ? 4.234 -22.156 -22.047 1 96.38 95 ASP A O 1
ATOM 738 N N . LEU A 1 96 ? 4.203 -24.312 -21.406 1 96 96 LEU A N 1
ATOM 739 C CA . LEU A 1 96 ? 4.66 -24.047 -20.047 1 96 96 LEU A CA 1
ATOM 740 C C . LEU A 1 96 ? 6.113 -23.578 -20.047 1 96 96 LEU A C 1
ATOM 742 O O . LEU A 1 96 ? 6.516 -22.812 -19.172 1 96 96 LEU A O 1
ATOM 746 N N . SER A 1 97 ? 6.891 -24.031 -20.984 1 94.62 97 SER A N 1
ATOM 747 C CA . SER A 1 97 ? 8.305 -23.656 -21.031 1 94.62 97 SER A CA 1
ATOM 748 C C . SER A 1 97 ? 8.469 -22.141 -21.203 1 94.62 97 SER A C 1
ATOM 750 O O . SER A 1 97 ? 9.445 -21.562 -20.719 1 94.62 97 SER A O 1
ATOM 752 N N . GLN A 1 98 ? 7.465 -21.469 -21.781 1 92.44 98 GLN A N 1
ATOM 753 C CA . GLN A 1 98 ? 7.492 -20.016 -21.969 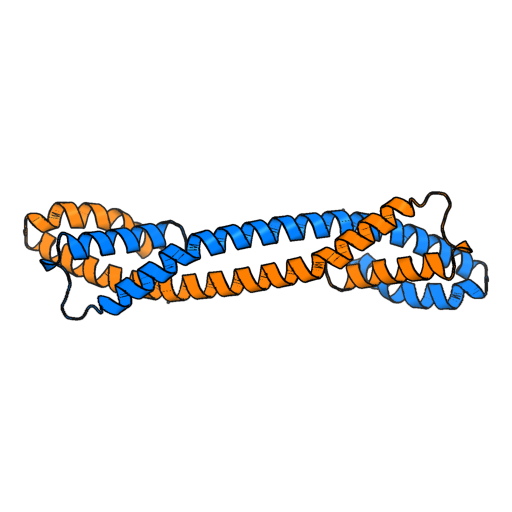1 92.44 98 GLN A CA 1
ATOM 754 C C . GLN A 1 98 ? 7.297 -19.297 -20.641 1 92.44 98 GLN A C 1
ATOM 756 O O . GLN A 1 98 ? 7.691 -18.141 -20.5 1 92.44 98 GLN A O 1
ATOM 761 N N . ARG A 1 99 ? 6.781 -20 -19.734 1 90.25 99 ARG A N 1
ATOM 762 C CA . ARG A 1 99 ? 6.441 -19.375 -18.469 1 90.25 99 ARG A CA 1
ATOM 763 C C . ARG A 1 99 ? 7.547 -19.594 -17.438 1 90.25 99 ARG A C 1
ATOM 765 O O . ARG A 1 99 ? 7.75 -18.766 -16.547 1 90.25 99 ARG A O 1
ATOM 772 N N . PHE A 1 100 ? 8.273 -20.594 -17.547 1 85.12 100 PHE A N 1
ATOM 773 C CA . PHE A 1 100 ? 9.305 -20.938 -16.562 1 85.12 100 PHE A CA 1
ATOM 774 C C . PHE A 1 100 ? 10.688 -20.578 -17.094 1 85.12 100 PHE A C 1
ATOM 776 O O . PHE A 1 100 ? 11.672 -20.578 -16.344 1 85.12 100 PHE A O 1
ATOM 783 N N . SER A 1 101 ? 10.984 -20.375 -18.375 1 66.38 101 SER A N 1
ATOM 784 C CA . SER A 1 101 ? 12.289 -20.047 -18.938 1 66.38 101 SER A CA 1
ATOM 785 C C . SER A 1 101 ? 12.859 -18.781 -18.297 1 66.38 101 SER A C 1
ATOM 787 O O . SER A 1 101 ? 14.078 -18.656 -18.141 1 66.38 101 SER A O 1
ATOM 789 N N . LYS A 1 102 ? 12.156 -17.75 -17.984 1 58.25 102 LYS A N 1
ATOM 790 C CA . LYS A 1 102 ? 12.719 -16.5 -17.484 1 58.25 102 LYS A CA 1
ATOM 791 C C . LYS A 1 102 ? 12.883 -16.531 -15.969 1 58.25 102 LYS A C 1
ATOM 793 O O . LYS A 1 102 ? 13.594 -15.711 -15.391 1 58.25 102 LYS A O 1
ATOM 798 N N . ARG A 1 103 ? 12.164 -17.391 -15.305 1 54.09 103 ARG A N 1
ATOM 799 C CA . ARG A 1 103 ? 12.305 -17.484 -13.852 1 54.09 103 ARG A CA 1
ATOM 800 C C . ARG A 1 103 ? 13.688 -18 -13.469 1 54.09 103 ARG A C 1
ATOM 802 O O . ARG A 1 103 ? 14.242 -17.594 -12.453 1 54.09 103 ARG A O 1
ATOM 809 N N . ARG A 1 104 ? 14.383 -18.953 -14.266 1 49.75 104 ARG A N 1
ATOM 810 C CA . ARG A 1 104 ? 15.734 -19.391 -13.938 1 49.75 104 ARG A CA 1
ATOM 811 C C . ARG A 1 104 ? 16.688 -18.203 -13.844 1 49.75 104 ARG A C 1
ATOM 813 O O . ARG A 1 104 ? 17.609 -18.203 -13.031 1 49.75 104 ARG A O 1
ATOM 820 N N . LYS A 1 105 ? 16.438 -17.312 -14.539 1 51.09 105 LYS A N 1
ATOM 821 C CA . LYS A 1 105 ? 17.516 -16.328 -14.469 1 51.09 105 LYS A CA 1
ATOM 822 C C . LYS A 1 105 ? 17.406 -15.469 -13.211 1 51.09 105 LYS A C 1
ATOM 824 O O . LYS A 1 105 ? 18.406 -14.93 -12.727 1 51.09 105 LYS A O 1
ATOM 829 N N . GLY A 1 106 ? 16.266 -15.188 -12.828 1 43.38 106 GLY A N 1
ATOM 830 C CA . GLY A 1 106 ? 16.172 -14.203 -11.758 1 43.38 106 GLY A CA 1
ATOM 831 C C . GLY A 1 106 ? 16.25 -14.812 -10.375 1 43.38 106 GLY A C 1
ATOM 832 O O . GLY A 1 106 ? 17.047 -14.367 -9.547 1 43.38 106 GLY A O 1
ATOM 833 N N . ASN A 1 107 ? 15.062 -15.148 -9.602 1 43.78 107 ASN A N 1
ATOM 834 C CA . ASN A 1 107 ? 14.891 -15.18 -8.148 1 43.78 107 ASN A CA 1
ATOM 835 C C . ASN A 1 107 ? 15.227 -16.547 -7.578 1 43.78 107 ASN A C 1
ATOM 837 O O . ASN A 1 107 ? 14.766 -16.906 -6.488 1 43.78 107 ASN A O 1
ATOM 841 N N . MET A 1 108 ? 15.695 -17.484 -8.188 1 38.34 108 MET A N 1
ATOM 842 C CA . MET A 1 108 ? 15.812 -18.578 -7.234 1 38.34 108 MET A CA 1
ATOM 843 C C . MET A 1 108 ? 16.641 -18.172 -6.02 1 38.34 108 MET A C 1
ATOM 845 O O . MET A 1 108 ? 17.75 -18.641 -5.828 1 38.34 108 MET A O 1
ATOM 849 N N . SER A 1 109 ? 16.891 -16.938 -5.879 1 38.22 109 SER A N 1
ATOM 850 C CA . SER A 1 109 ? 17.5 -16.672 -4.582 1 38.22 109 SER A CA 1
ATOM 851 C C . SER A 1 109 ? 16.578 -17.109 -3.441 1 38.22 109 SER A C 1
ATOM 853 O O . SER A 1 109 ? 16.75 -16.672 -2.303 1 38.22 109 SER A O 1
ATOM 855 N N . LEU A 1 110 ? 15.859 -18.203 -3.475 1 30.83 110 LEU A N 1
ATOM 856 C CA . LEU A 1 110 ? 15.539 -18.688 -2.135 1 30.83 110 LEU A CA 1
ATOM 857 C C . LEU A 1 110 ? 16.812 -18.984 -1.354 1 30.83 110 LEU A C 1
ATOM 859 O O . LEU A 1 110 ? 17.812 -19.438 -1.931 1 30.83 110 LEU A O 1
ATOM 863 N N . MET B 1 1 ? 5.254 -11 -6.406 1 63.88 1 MET B N 1
ATOM 864 C CA . MET B 1 1 ? 4.434 -11.938 -7.168 1 63.88 1 MET B CA 1
ATOM 865 C C . MET B 1 1 ? 3.596 -11.211 -8.211 1 63.88 1 MET B C 1
ATOM 867 O O . MET B 1 1 ? 2.975 -10.188 -7.91 1 63.88 1 MET B O 1
ATOM 871 N N . GLY B 1 2 ? 3.789 -11.398 -9.516 1 75.19 2 GLY B N 1
ATOM 872 C CA . GLY B 1 2 ? 3.15 -10.625 -10.562 1 75.19 2 GLY B CA 1
ATOM 873 C C . GLY B 1 2 ? 2.158 -11.43 -11.383 1 75.19 2 GLY B C 1
ATOM 874 O O . GLY B 1 2 ? 1.86 -12.578 -11.055 1 75.19 2 GLY B O 1
ATOM 875 N N . ASP B 1 3 ? 1.536 -10.836 -12.219 1 84.06 3 ASP B N 1
ATOM 876 C CA . ASP B 1 3 ? 0.563 -11.352 -13.18 1 84.06 3 ASP B CA 1
ATOM 877 C C . ASP B 1 3 ? 1.063 -12.633 -13.836 1 84.06 3 ASP B C 1
ATOM 879 O O . ASP B 1 3 ? 0.278 -13.539 -14.117 1 84.06 3 ASP B O 1
ATOM 883 N N . LYS B 1 4 ? 2.33 -12.781 -13.812 1 87.19 4 LYS B N 1
ATOM 884 C CA . LYS B 1 4 ? 2.908 -13.961 -14.461 1 87.19 4 LYS B CA 1
ATOM 885 C C . LYS B 1 4 ? 2.74 -15.203 -13.594 1 87.19 4 LYS B C 1
ATOM 887 O O . LYS B 1 4 ? 2.441 -16.281 -14.102 1 87.19 4 LYS B O 1
ATOM 892 N N . THR B 1 5 ? 2.875 -15 -12.289 1 90.44 5 THR B N 1
ATOM 893 C CA . THR B 1 5 ? 2.697 -16.109 -11.352 1 90.44 5 THR B CA 1
ATOM 894 C C . THR B 1 5 ? 1.261 -16.625 -11.383 1 90.44 5 THR B C 1
ATOM 896 O O . THR B 1 5 ? 1.027 -17.828 -11.445 1 90.44 5 THR B O 1
ATOM 899 N N . VAL B 1 6 ? 0.364 -15.695 -11.422 1 94.44 6 VAL B N 1
ATOM 900 C CA . VAL B 1 6 ? -1.052 -16.047 -11.461 1 94.44 6 VAL B CA 1
ATOM 901 C C . VAL B 1 6 ? -1.356 -16.828 -12.742 1 94.44 6 VAL B C 1
ATOM 903 O O . VAL B 1 6 ? -1.958 -17.906 -12.695 1 94.44 6 VAL B O 1
ATOM 906 N N . ALA B 1 7 ? -0.937 -16.297 -13.805 1 95 7 ALA B N 1
ATOM 907 C CA . ALA B 1 7 ? -1.206 -16.906 -15.109 1 95 7 ALA B CA 1
ATOM 908 C C . ALA B 1 7 ? -0.592 -18.297 -15.195 1 95 7 ALA B C 1
ATOM 910 O O . ALA B 1 7 ? -1.209 -19.219 -15.734 1 95 7 ALA B O 1
ATOM 911 N N . THR B 1 8 ? 0.674 -18.438 -14.688 1 95.44 8 THR B N 1
ATOM 912 C CA . THR B 1 8 ? 1.349 -19.734 -14.695 1 95.44 8 THR B CA 1
ATOM 913 C C . THR B 1 8 ? 0.576 -20.75 -13.859 1 95.44 8 THR B C 1
ATOM 915 O O . THR B 1 8 ? 0.319 -21.875 -14.32 1 95.44 8 THR B O 1
ATOM 918 N N . ALA B 1 9 ? 0.18 -20.391 -12.68 1 96.75 9 ALA B N 1
ATOM 919 C CA . ALA B 1 9 ? -0.579 -21.266 -11.805 1 96.75 9 ALA B CA 1
ATOM 920 C C . ALA B 1 9 ? -1.905 -21.672 -12.445 1 96.75 9 ALA B C 1
ATOM 922 O O . ALA B 1 9 ? -2.309 -22.828 -12.383 1 96.75 9 ALA B O 1
ATOM 923 N N . GLN B 1 10 ? -2.557 -20.766 -13.07 1 97.44 10 GLN B N 1
ATOM 924 C CA . GLN B 1 10 ? -3.828 -21.031 -13.734 1 97.44 10 GLN B CA 1
ATOM 925 C C . GLN B 1 10 ? -3.65 -22 -14.891 1 97.44 10 GLN B C 1
ATOM 927 O O . GLN B 1 10 ? -4.488 -22.891 -15.102 1 97.44 10 GLN B O 1
ATOM 932 N N . LYS B 1 11 ? -2.59 -21.844 -15.641 1 97.38 11 LYS B N 1
ATOM 933 C CA . LYS B 1 11 ? -2.312 -22.734 -16.766 1 97.38 11 LYS B CA 1
ATOM 934 C C . LYS B 1 11 ? -2.082 -24.156 -16.266 1 97.38 11 LYS B C 1
ATOM 936 O O . LYS B 1 11 ? -2.617 -25.109 -16.844 1 97.38 11 LYS B O 1
ATOM 941 N N . VAL B 1 12 ? -1.271 -24.281 -15.258 1 98.25 12 VAL B N 1
ATOM 942 C CA . VAL B 1 12 ? -1 -25.609 -14.711 1 98.25 12 VAL B CA 1
ATOM 943 C C . VAL B 1 12 ? -2.293 -26.219 -14.172 1 98.25 12 VAL B C 1
ATOM 945 O O . VAL B 1 12 ? -2.551 -27.422 -14.367 1 98.25 12 VAL B O 1
ATOM 948 N N . LYS B 1 13 ? -3.117 -25.453 -13.508 1 98.62 13 LYS B N 1
ATOM 949 C CA . LYS B 1 13 ? -4.422 -25.922 -13.062 1 98.62 13 LYS B CA 1
ATOM 950 C C . LYS B 1 13 ? -5.234 -26.484 -14.234 1 98.62 13 LYS B C 1
ATOM 952 O O . LYS B 1 13 ? -5.809 -27.562 -14.133 1 98.62 13 LYS B O 1
ATOM 957 N N . SER B 1 14 ? -5.32 -25.766 -15.281 1 98.56 14 SER B N 1
ATOM 958 C CA . SER B 1 14 ? -6.051 -26.188 -16.469 1 98.56 14 SER B CA 1
ATOM 959 C C . SER B 1 14 ? -5.488 -27.5 -17.016 1 98.56 14 SER B C 1
ATOM 961 O O . SER B 1 14 ? -6.242 -28.406 -17.359 1 98.56 14 SER B O 1
ATOM 963 N N . TYR B 1 15 ? -4.148 -27.609 -17.047 1 98.38 15 TYR B N 1
ATOM 964 C CA . TYR B 1 15 ? -3.52 -28.812 -17.609 1 98.38 15 TYR B CA 1
ATOM 965 C C . TYR B 1 15 ? -3.701 -30 -16.688 1 98.38 15 TYR B C 1
ATOM 967 O O . TYR B 1 15 ? -3.77 -31.141 -17.141 1 98.38 15 TYR B O 1
ATOM 975 N N . LEU B 1 16 ? -3.787 -29.766 -15.367 1 98.19 16 LEU B N 1
ATOM 976 C CA . LEU B 1 16 ? -4.098 -30.859 -14.445 1 98.19 16 LEU B CA 1
ATOM 977 C C . LEU B 1 16 ? -5.438 -31.484 -14.789 1 98.19 16 LEU B C 1
ATOM 979 O O . LEU B 1 16 ? -5.645 -32.688 -14.539 1 98.19 16 LEU B O 1
ATOM 983 N N . GLN B 1 17 ? -6.324 -30.688 -15.344 1 97.62 17 GLN B N 1
ATOM 984 C CA . GLN B 1 17 ? -7.641 -31.172 -15.734 1 97.62 17 GLN B CA 1
ATOM 985 C C . GLN B 1 17 ? -7.594 -31.844 -17.109 1 97.62 17 GLN B C 1
ATOM 987 O O . GLN B 1 17 ? -8.172 -32.906 -17.297 1 97.62 17 GLN B O 1
ATOM 992 N N . THR B 1 18 ? -6.859 -31.344 -18.078 1 97.75 18 THR B N 1
ATOM 993 C CA . THR B 1 18 ? -6.895 -31.797 -19.453 1 97.75 18 THR B CA 1
ATOM 994 C C . THR B 1 18 ? -5.867 -32.906 -19.688 1 97.75 18 THR B C 1
ATOM 996 O O . THR B 1 18 ? -6.043 -33.75 -20.562 1 97.75 18 THR B O 1
ATOM 999 N N . ASN B 1 19 ? -4.773 -32.812 -18.938 1 98.06 19 ASN B N 1
ATOM 1000 C CA . ASN B 1 19 ? -3.682 -33.781 -19.047 1 98.06 19 ASN B CA 1
ATOM 1001 C C . ASN B 1 19 ? -3.242 -34.281 -17.688 1 98.06 19 ASN B C 1
ATOM 1003 O O . ASN B 1 19 ? -2.086 -34.125 -17.297 1 98.06 19 ASN B O 1
ATOM 1007 N N . PRO B 1 20 ? -4.145 -35 -16.969 1 97.75 20 PRO B N 1
ATOM 1008 C CA . PRO B 1 20 ? -3.826 -35.438 -15.617 1 97.75 20 PRO B CA 1
ATOM 1009 C C . PRO B 1 20 ? -2.73 -36.5 -15.602 1 97.75 20 PRO B C 1
ATOM 1011 O O . PRO B 1 20 ? -2.133 -36.781 -14.555 1 97.75 20 PRO B O 1
ATOM 1014 N N . GLU B 1 21 ? -2.375 -37.094 -16.734 1 97.38 21 GLU B N 1
ATOM 1015 C CA . GLU B 1 21 ? -1.37 -38.156 -16.828 1 97.38 21 GLU B CA 1
ATOM 1016 C C . GLU B 1 21 ? 0.024 -37.625 -16.516 1 97.38 21 GLU B C 1
ATOM 1018 O O . GLU B 1 21 ? 0.937 -38.375 -16.203 1 97.38 21 GLU B O 1
ATOM 1023 N N . PHE B 1 22 ? 0.159 -36.312 -16.531 1 98.06 22 PHE B N 1
ATOM 1024 C CA . PHE B 1 22 ? 1.475 -35.719 -16.297 1 98.06 22 PHE B CA 1
ATOM 1025 C C . PHE B 1 22 ? 1.602 -35.219 -14.867 1 98.06 22 PHE B C 1
ATOM 1027 O O . PHE B 1 22 ? 2.641 -34.688 -14.484 1 98.06 22 PHE B O 1
ATOM 1034 N N . ALA B 1 23 ? 0.628 -35.344 -14.016 1 98 23 ALA B N 1
ATOM 1035 C CA . ALA B 1 23 ? 0.74 -35.031 -12.594 1 98 23 ALA B CA 1
ATOM 1036 C C . ALA B 1 23 ? 1.53 -36.094 -11.844 1 98 23 ALA B C 1
ATOM 1038 O O . ALA B 1 23 ? 1.087 -37.219 -11.727 1 98 23 ALA B O 1
ATOM 1039 N N . PRO B 1 24 ? 2.689 -35.656 -11.305 1 97.81 24 PRO B N 1
ATOM 1040 C CA . PRO B 1 24 ? 3.441 -36.656 -10.57 1 97.81 24 PRO B CA 1
ATOM 1041 C C . PRO B 1 24 ? 2.773 -37.062 -9.25 1 97.81 24 PRO B C 1
ATOM 1043 O O . PRO B 1 24 ? 2.064 -36.25 -8.648 1 97.81 24 PRO B O 1
ATOM 1046 N N . ALA B 1 25 ? 3.08 -38.281 -8.758 1 96.38 25 ALA B N 1
ATOM 1047 C CA . ALA B 1 25 ? 2.449 -38.812 -7.559 1 96.38 25 ALA B CA 1
ATOM 1048 C C . ALA B 1 25 ? 2.854 -38.031 -6.32 1 96.38 25 ALA B C 1
ATOM 1050 O O . ALA B 1 25 ? 2.115 -38 -5.332 1 96.38 25 ALA B O 1
ATOM 1051 N N . TYR B 1 26 ? 3.963 -37.344 -6.359 1 96.88 26 TYR B N 1
ATOM 1052 C CA . TYR B 1 26 ? 4.488 -36.625 -5.203 1 96.88 26 TYR B CA 1
ATOM 1053 C C . TYR B 1 26 ? 3.992 -35.188 -5.18 1 96.88 26 TYR B C 1
ATOM 1055 O O . TYR B 1 26 ? 4.27 -34.438 -4.238 1 96.88 26 TYR B O 1
ATOM 1063 N N . MET B 1 27 ? 3.314 -34.781 -6.207 1 98 27 MET B N 1
ATOM 1064 C CA . MET B 1 27 ? 2.689 -33.469 -6.211 1 98 27 MET B CA 1
ATOM 1065 C C . MET B 1 27 ? 1.477 -33.438 -5.289 1 98 27 MET B C 1
ATOM 1067 O O . MET B 1 27 ? 0.625 -34.344 -5.348 1 98 27 MET B O 1
ATOM 1071 N N . ASP B 1 28 ? 1.389 -32.406 -4.469 1 98.25 28 ASP B N 1
ATOM 1072 C CA . ASP B 1 28 ? 0.179 -32.188 -3.689 1 98.25 28 ASP B CA 1
ATOM 1073 C C . ASP B 1 28 ? -0.821 -31.328 -4.477 1 98.25 28 ASP B C 1
ATOM 1075 O O . ASP B 1 28 ? -0.862 -30.109 -4.328 1 98.25 28 ASP B O 1
ATOM 1079 N N . GLN B 1 29 ? -1.653 -32.031 -5.25 1 98.12 29 GLN B N 1
ATOM 1080 C CA . GLN B 1 29 ? -2.578 -31.359 -6.152 1 98.12 29 GLN B CA 1
ATOM 1081 C C . GLN B 1 29 ? -3.609 -30.547 -5.371 1 98.12 29 GLN B C 1
ATOM 1083 O O . GLN B 1 29 ? -3.963 -29.438 -5.773 1 98.12 29 GLN B O 1
ATOM 1088 N N . ALA B 1 30 ? -4.086 -31.109 -4.336 1 98.12 30 ALA B N 1
ATOM 1089 C CA . ALA B 1 30 ? -5.098 -30.422 -3.533 1 98.12 30 ALA B CA 1
ATOM 1090 C C . ALA B 1 30 ? -4.559 -29.109 -2.969 1 98.12 30 ALA B C 1
ATOM 1092 O O . ALA B 1 30 ? -5.234 -28.078 -3.02 1 98.12 30 ALA B O 1
ATOM 1093 N N . GLU B 1 31 ? -3.369 -29.172 -2.447 1 98.56 31 GLU B N 1
ATOM 1094 C CA . GLU B 1 31 ? -2.748 -27.969 -1.915 1 98.56 31 GLU B CA 1
ATOM 1095 C C . GLU B 1 31 ? -2.473 -26.953 -3.023 1 98.56 31 GLU B C 1
ATOM 1097 O O . GLU B 1 31 ? -2.658 -25.75 -2.83 1 98.56 31 GLU B O 1
ATOM 1102 N N . PHE B 1 32 ? -1.992 -27.469 -4.188 1 98.62 32 PHE B N 1
ATOM 1103 C CA . PHE B 1 32 ? -1.77 -26.594 -5.332 1 98.62 32 PHE B CA 1
ATOM 1104 C C . PHE B 1 32 ? -3.047 -25.844 -5.699 1 98.62 32 PHE B C 1
ATOM 1106 O O . PHE B 1 32 ? -3.025 -24.625 -5.895 1 98.62 32 PHE B O 1
ATOM 1113 N N . LEU B 1 33 ? -4.137 -26.562 -5.762 1 98.62 33 LEU B N 1
ATOM 1114 C CA . LEU B 1 33 ? -5.398 -25.953 -6.184 1 98.62 33 LEU B CA 1
ATOM 1115 C C . LEU B 1 33 ? -5.871 -24.922 -5.168 1 98.62 33 LEU B C 1
ATOM 1117 O O . LEU B 1 33 ? -6.41 -23.875 -5.547 1 98.62 33 LEU B O 1
ATOM 1121 N N . LYS B 1 34 ? -5.637 -25.203 -3.943 1 98.75 34 LYS B N 1
ATOM 1122 C CA . LYS B 1 34 ? -5.961 -24.219 -2.906 1 98.75 34 LYS B CA 1
ATOM 1123 C C . LYS B 1 34 ? -5.117 -22.969 -3.053 1 98.75 34 LYS B C 1
ATOM 1125 O O . LYS B 1 34 ? -5.641 -21.844 -2.996 1 98.75 34 LYS B O 1
ATOM 1130 N N . ASP B 1 35 ? -3.822 -23.141 -3.244 1 98.69 35 ASP B N 1
ATOM 1131 C CA . ASP B 1 35 ? -2.912 -22.016 -3.359 1 98.69 35 ASP B CA 1
ATOM 1132 C C . ASP B 1 35 ? -3.18 -21.219 -4.637 1 98.69 35 ASP B C 1
ATOM 1134 O O . ASP B 1 35 ? -3.129 -19.984 -4.629 1 98.69 35 ASP B O 1
ATOM 1138 N N . GLU B 1 36 ? -3.447 -21.938 -5.664 1 98.5 36 GLU B N 1
ATOM 1139 C CA . GLU B 1 36 ? -3.818 -21.281 -6.914 1 98.5 36 GLU B CA 1
ATOM 1140 C C . GLU B 1 36 ? -5.07 -20.422 -6.734 1 98.5 36 GLU B C 1
ATOM 1142 O O . GLU B 1 36 ? -5.133 -19.297 -7.223 1 98.5 36 GLU B O 1
ATOM 1147 N N . ALA B 1 37 ? -6.035 -20.922 -6.074 1 98.5 37 ALA B N 1
ATOM 1148 C CA . ALA B 1 37 ? -7.273 -20.172 -5.836 1 98.5 37 ALA B CA 1
ATOM 1149 C C . ALA B 1 37 ? -7.012 -18.922 -5.016 1 98.5 37 ALA B C 1
ATOM 1151 O O . ALA B 1 37 ? -7.559 -17.859 -5.309 1 98.5 37 ALA B O 1
ATOM 1152 N N . VAL B 1 38 ? -6.223 -19.047 -3.988 1 98.56 38 VAL B N 1
ATOM 1153 C CA . VAL B 1 38 ? -5.863 -17.922 -3.135 1 98.56 38 VAL B CA 1
ATOM 1154 C C . VAL B 1 38 ? -5.191 -16.828 -3.971 1 98.56 38 VAL B C 1
ATOM 1156 O O . VAL B 1 38 ? -5.59 -15.664 -3.922 1 98.56 38 VAL B O 1
ATOM 1159 N N . VAL B 1 39 ? -4.195 -17.188 -4.773 1 98.06 39 VAL B N 1
ATOM 1160 C CA . VAL B 1 39 ? -3.439 -16.219 -5.578 1 98.06 39 VAL B CA 1
ATOM 1161 C C . VAL B 1 39 ? -4.359 -15.57 -6.602 1 98.06 39 VAL B C 1
ATOM 1163 O O . VAL B 1 39 ? -4.328 -14.352 -6.785 1 98.06 39 VAL B O 1
ATOM 1166 N N . THR B 1 40 ? -5.18 -16.391 -7.199 1 97.75 40 THR B N 1
ATOM 1167 C CA . THR B 1 40 ? -6.082 -15.914 -8.25 1 97.75 40 THR B CA 1
ATOM 1168 C C . THR B 1 40 ? -7.113 -14.945 -7.68 1 97.75 40 THR B C 1
ATOM 1170 O O . THR B 1 40 ? -7.441 -13.938 -8.312 1 97.75 40 THR B O 1
ATOM 1173 N N . GLN B 1 41 ? -7.551 -15.18 -6.535 1 97.94 41 GLN B N 1
ATOM 1174 C CA . GLN B 1 41 ? -8.617 -14.375 -5.949 1 97.94 41 GLN B CA 1
ATOM 1175 C C . GLN B 1 41 ? -8.055 -13.125 -5.27 1 97.94 41 GLN B C 1
ATOM 1177 O O . GLN B 1 41 ? -8.656 -12.055 -5.332 1 97.94 41 GLN B O 1
ATOM 1182 N N . LEU B 1 42 ? -6.934 -13.242 -4.691 1 98.19 42 LEU B N 1
ATOM 1183 C CA . LEU B 1 42 ? -6.445 -12.164 -3.842 1 98.19 42 LEU B CA 1
ATOM 1184 C C . LEU B 1 42 ? -5.57 -11.195 -4.637 1 98.19 42 LEU B C 1
ATOM 1186 O O . LEU B 1 42 ? -5.375 -10.047 -4.234 1 98.19 42 LEU B O 1
ATOM 1190 N N . THR B 1 43 ? -5.059 -11.656 -5.773 1 97.81 43 THR B N 1
ATOM 1191 C CA . THR B 1 43 ? -4.164 -10.789 -6.535 1 97.81 43 THR B CA 1
ATOM 1192 C C . THR B 1 43 ? -4.895 -9.539 -7.012 1 97.81 43 THR B C 1
ATOM 1194 O O . THR B 1 43 ? -4.414 -8.422 -6.809 1 97.81 43 THR B O 1
ATOM 1197 N N . PRO B 1 44 ? -6.082 -9.625 -7.578 1 97.12 44 PRO B N 1
ATOM 1198 C CA . PRO B 1 44 ? -6.785 -8.406 -7.984 1 97.12 44 PRO B CA 1
ATOM 1199 C C . PRO B 1 44 ? -7.145 -7.516 -6.797 1 97.12 44 PRO B C 1
ATOM 1201 O O . PRO B 1 44 ? -7.168 -6.289 -6.93 1 97.12 44 PRO B O 1
ATOM 1204 N N . LEU B 1 45 ? -7.391 -8.133 -5.68 1 98 45 LEU B N 1
ATOM 1205 C CA . LEU B 1 45 ? -7.691 -7.371 -4.477 1 98 45 LEU B CA 1
ATOM 1206 C C . LEU B 1 45 ? -6.449 -6.637 -3.973 1 98 45 LEU B C 1
ATOM 1208 O O . LEU B 1 45 ? -6.539 -5.488 -3.531 1 98 45 LEU B O 1
ATOM 1212 N N . ALA B 1 46 ? -5.34 -7.305 -4.074 1 97.94 46 ALA B N 1
ATOM 1213 C CA . ALA B 1 46 ? -4.074 -6.684 -3.682 1 97.94 46 ALA B CA 1
ATOM 1214 C C . ALA B 1 46 ? -3.754 -5.488 -4.574 1 97.94 46 ALA B C 1
ATOM 1216 O O . ALA B 1 46 ? -3.318 -4.441 -4.086 1 97.94 46 ALA B O 1
ATOM 1217 N N . ASN B 1 47 ? -4.047 -5.652 -5.84 1 97.44 47 ASN B N 1
ATOM 1218 C CA . ASN B 1 47 ? -3.816 -4.562 -6.781 1 97.44 47 ASN B CA 1
ATOM 1219 C C . ASN B 1 47 ? -4.715 -3.365 -6.48 1 97.44 47 ASN B C 1
ATOM 1221 O O . ASN B 1 47 ? -4.262 -2.221 -6.516 1 97.44 47 ASN B O 1
ATOM 1225 N N . MET B 1 48 ? -5.934 -3.602 -6.199 1 98 48 MET B N 1
ATOM 1226 C CA . MET B 1 48 ? -6.883 -2.549 -5.855 1 98 48 MET B CA 1
ATOM 1227 C C . MET B 1 48 ?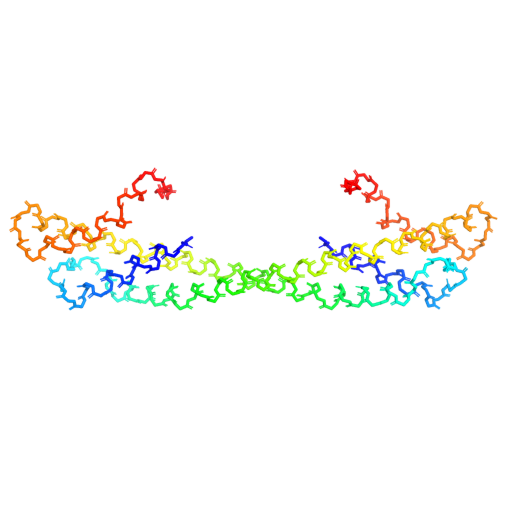 -6.484 -1.854 -4.559 1 98 48 MET B C 1
ATOM 1229 O O . MET B 1 48 ? -6.547 -0.627 -4.461 1 98 48 MET B O 1
ATOM 1233 N N . ALA B 1 49 ? -6.094 -2.65 -3.621 1 98.5 49 ALA B N 1
ATOM 1234 C CA . ALA B 1 49 ? -5.648 -2.107 -2.342 1 98.5 49 ALA B CA 1
ATOM 1235 C C . ALA B 1 49 ? -4.418 -1.22 -2.521 1 98.5 49 ALA B C 1
ATOM 1237 O O . ALA B 1 49 ? -4.297 -0.178 -1.873 1 98.5 49 ALA B O 1
ATOM 1238 N N . GLU B 1 50 ? -3.533 -1.623 -3.375 1 98.5 50 GLU B N 1
ATOM 1239 C CA . GLU B 1 50 ? -2.354 -0.822 -3.682 1 98.5 50 GLU B CA 1
ATOM 1240 C C . GLU B 1 50 ? -2.742 0.52 -4.297 1 98.5 50 GLU B C 1
ATOM 1242 O O . GLU B 1 50 ? -2.203 1.562 -3.916 1 98.5 50 GLU B O 1
ATOM 1247 N N . GLN B 1 51 ? -3.602 0.468 -5.207 1 98.56 51 GLN B N 1
ATOM 1248 C CA . GLN B 1 51 ? -4.066 1.689 -5.855 1 98.56 51 GLN B CA 1
ATOM 1249 C C . GLN B 1 51 ? -4.754 2.613 -4.852 1 98.56 51 GLN B C 1
ATOM 1251 O O . GLN B 1 51 ? -4.531 3.826 -4.863 1 98.56 51 GLN B O 1
ATOM 1256 N N . LEU B 1 52 ? -5.625 2.076 -4.043 1 98.75 52 LEU B N 1
ATOM 1257 C CA . LEU B 1 52 ? -6.309 2.846 -3.01 1 98.75 52 LEU B CA 1
ATOM 1258 C C . LEU B 1 52 ? -5.301 3.51 -2.074 1 98.75 52 LEU B C 1
ATOM 1260 O O . LEU B 1 52 ? -5.43 4.695 -1.763 1 98.75 52 LEU B O 1
ATOM 1264 N N . THR B 1 53 ? -4.328 2.73 -1.662 1 98.69 53 THR B N 1
ATOM 1265 C CA . THR B 1 53 ? -3.283 3.236 -0.78 1 98.69 53 THR B CA 1
ATOM 1266 C C . THR B 1 53 ? -2.551 4.406 -1.428 1 98.69 53 THR B C 1
ATOM 1268 O O . THR B 1 53 ? -2.314 5.434 -0.785 1 98.69 53 THR B O 1
ATOM 1271 N N . ARG B 1 54 ? -2.232 4.285 -2.637 1 98.69 54 ARG B N 1
ATOM 1272 C CA . ARG B 1 54 ? -1.554 5.344 -3.377 1 98.69 54 ARG B CA 1
ATOM 1273 C C . ARG B 1 54 ? -2.412 6.605 -3.441 1 98.69 54 ARG B C 1
ATOM 1275 O O . ARG B 1 54 ? -1.92 7.711 -3.203 1 98.69 54 ARG B O 1
ATOM 1282 N N . ASP B 1 55 ? -3.627 6.492 -3.809 1 98.62 55 ASP B N 1
ATOM 1283 C CA . ASP B 1 55 ? -4.523 7.633 -3.936 1 98.62 55 ASP B CA 1
ATOM 1284 C C . ASP B 1 55 ? -4.703 8.344 -2.596 1 98.62 55 ASP B C 1
ATOM 1286 O O . ASP B 1 55 ? -4.691 9.578 -2.533 1 98.62 55 ASP B O 1
ATOM 1290 N N . LEU B 1 56 ? -4.883 7.551 -1.565 1 98.56 56 LEU B N 1
ATOM 1291 C CA . LEU B 1 56 ? -5.016 8.117 -0.227 1 98.56 56 LEU B CA 1
ATOM 1292 C C . LEU B 1 56 ? -3.744 8.852 0.177 1 98.56 56 LEU B C 1
ATOM 1294 O O . LEU B 1 56 ? -3.809 9.984 0.672 1 98.56 56 LEU B O 1
ATOM 1298 N N . ASN B 1 57 ? -2.635 8.25 -0.061 1 97.81 57 ASN B N 1
ATOM 1299 C CA . ASN B 1 57 ? -1.36 8.852 0.302 1 97.81 57 ASN B CA 1
ATOM 1300 C C . ASN B 1 57 ? -1.098 10.125 -0.498 1 97.81 57 ASN B C 1
ATOM 1302 O O . ASN B 1 57 ? -0.576 11.109 0.039 1 97.81 57 ASN B O 1
ATOM 1306 N N . ASP B 1 58 ? -1.461 10.102 -1.712 1 98.31 58 ASP B N 1
ATOM 1307 C CA . ASP B 1 58 ? -1.32 11.297 -2.543 1 98.31 58 ASP B CA 1
ATOM 1308 C C . ASP B 1 58 ? -2.189 12.438 -2.021 1 98.31 58 ASP B C 1
ATOM 1310 O O . ASP B 1 58 ? -1.736 13.578 -1.935 1 98.31 58 ASP B O 1
ATOM 1314 N N . THR B 1 59 ? -3.379 12.125 -1.759 1 98.31 59 THR B N 1
ATOM 1315 C CA . THR B 1 59 ? -4.324 13.117 -1.257 1 98.31 59 THR B CA 1
ATOM 1316 C C . THR B 1 59 ? -3.859 13.68 0.084 1 98.31 59 THR B C 1
ATOM 1318 O O . THR B 1 59 ? -3.859 14.898 0.288 1 98.31 59 THR B O 1
ATOM 1321 N N . VAL B 1 60 ? -3.424 12.805 0.955 1 97.94 60 VAL B N 1
ATOM 1322 C CA . VAL B 1 60 ? -2.945 13.219 2.271 1 97.94 60 VAL B CA 1
ATOM 1323 C C . VAL B 1 60 ? -1.702 14.086 2.119 1 97.94 60 VAL B C 1
ATOM 1325 O O . VAL B 1 60 ? -1.562 15.102 2.807 1 97.94 60 VAL B O 1
ATOM 1328 N N . MET B 1 61 ? -0.857 13.688 1.229 1 97.12 61 MET B N 1
ATOM 1329 C CA . MET B 1 61 ? 0.367 14.445 0.996 1 97.12 61 MET B CA 1
ATOM 1330 C C . MET B 1 61 ? 0.047 15.852 0.487 1 97.12 61 MET B C 1
ATOM 1332 O O . MET B 1 61 ? 0.6 16.828 0.979 1 97.12 61 MET B O 1
ATOM 1336 N N . LEU B 1 62 ? -0.827 15.898 -0.477 1 97.69 62 LEU B N 1
ATOM 1337 C CA . LEU B 1 62 ? -1.191 17.188 -1.064 1 97.69 62 LEU B CA 1
ATOM 1338 C C . LEU B 1 62 ? -1.875 18.078 -0.036 1 97.69 62 LEU B C 1
ATOM 1340 O O . LEU B 1 62 ? -1.458 19.219 0.176 1 97.69 62 LEU B O 1
ATOM 1344 N N . ALA B 1 63 ? -2.852 17.609 0.599 1 98.06 63 ALA B N 1
ATOM 1345 C CA . ALA B 1 63 ? -3.57 18.375 1.616 1 98.06 63 ALA B CA 1
ATOM 1346 C C . ALA B 1 63 ? -2.654 18.734 2.785 1 98.06 63 ALA B C 1
ATOM 1348 O O . ALA B 1 63 ? -2.738 19.828 3.338 1 98.06 63 ALA B O 1
ATOM 1349 N N . GLY B 1 64 ? -1.795 17.781 3.139 1 97.12 64 GLY B N 1
ATOM 1350 C CA . GLY B 1 64 ? -0.852 18 4.223 1 97.12 64 GLY B CA 1
ATOM 1351 C C . GLY B 1 64 ? 0.134 19.125 3.934 1 97.12 64 GLY B C 1
ATOM 1352 O O . GLY B 1 64 ? 0.409 19.953 4.801 1 97.12 64 GLY B O 1
ATOM 1353 N N . SER B 1 65 ? 0.656 19.125 2.779 1 96.44 65 SER B N 1
ATOM 1354 C CA . SER B 1 65 ? 1.582 20.172 2.375 1 96.44 65 SER B CA 1
ATOM 1355 C C . SER B 1 65 ? 0.932 21.547 2.479 1 96.44 65 SER B C 1
ATOM 1357 O O . SER B 1 65 ? 1.542 22.5 2.984 1 96.44 65 SER B O 1
ATOM 1359 N N . GLU B 1 66 ? -0.258 21.656 2.023 1 97.88 66 GLU B N 1
ATOM 1360 C CA . GLU B 1 66 ? -0.981 22.922 2.074 1 97.88 66 GLU B CA 1
ATOM 1361 C C . GLU B 1 66 ? -1.325 23.297 3.512 1 97.88 66 GLU B C 1
ATOM 1363 O O . GLU B 1 66 ? -1.24 24.469 3.885 1 97.88 66 GLU B O 1
ATOM 1368 N N . ALA B 1 67 ? -1.651 22.344 4.312 1 97.56 67 ALA B N 1
ATOM 1369 C CA . ALA B 1 67 ? -1.945 22.578 5.723 1 97.56 67 ALA B CA 1
ATOM 1370 C C . ALA B 1 67 ? -0.711 23.078 6.461 1 97.56 67 ALA B C 1
ATOM 1372 O O . ALA B 1 67 ? -0.789 24.062 7.215 1 97.56 67 ALA B O 1
ATOM 1373 N N . ILE B 1 68 ? 0.435 22.547 6.164 1 96.12 68 ILE B N 1
ATOM 1374 C CA . ILE B 1 68 ? 1.664 22.906 6.863 1 96.12 68 ILE B CA 1
ATOM 1375 C C . ILE B 1 68 ? 2.137 24.281 6.402 1 96.12 68 ILE B C 1
ATOM 1377 O O . ILE B 1 68 ? 2.654 25.062 7.203 1 96.12 68 ILE B O 1
ATOM 1381 N N . TYR B 1 69 ? 1.889 24.516 5.125 1 96.06 69 TYR B N 1
ATOM 1382 C CA . TYR B 1 69 ? 2.207 25.844 4.641 1 96.06 69 TYR B CA 1
ATOM 1383 C C . TYR B 1 69 ? 1.479 26.906 5.457 1 96.06 69 TYR B C 1
ATOM 1385 O O . TYR B 1 69 ? 2.104 27.844 5.973 1 96.06 69 TYR B O 1
ATOM 1393 N N . ASN B 1 70 ? 0.22 26.781 5.605 1 97.62 70 ASN B N 1
ATOM 1394 C CA . ASN B 1 70 ? -0.569 27.734 6.363 1 97.62 70 ASN B CA 1
ATOM 1395 C C . ASN B 1 70 ? -0.224 27.703 7.848 1 97.62 70 ASN B C 1
ATOM 1397 O O . ASN B 1 70 ? -0.223 28.734 8.516 1 97.62 70 ASN B O 1
ATOM 1401 N N . ALA B 1 71 ? 0.106 26.516 8.352 1 97.38 71 ALA B N 1
ATOM 1402 C CA . ALA B 1 71 ? 0.534 26.391 9.742 1 97.38 71 ALA B CA 1
ATOM 1403 C C . ALA B 1 71 ? 1.8 27.203 10 1 97.38 71 ALA B C 1
ATOM 1405 O O . ALA B 1 71 ? 1.947 27.812 11.062 1 97.38 71 ALA B O 1
ATOM 1406 N N . LEU B 1 72 ? 2.629 27.25 9.016 1 96.38 72 LEU B N 1
ATOM 1407 C CA . LEU B 1 72 ? 3.879 28 9.117 1 96.38 72 LEU B CA 1
ATOM 1408 C C . LEU B 1 72 ? 3.615 29.5 9.164 1 96.38 72 LEU B C 1
ATOM 1410 O O . LEU B 1 72 ? 4.332 30.234 9.844 1 96.38 72 LEU B O 1
ATOM 1414 N N . LEU B 1 73 ? 2.609 29.953 8.445 1 97.62 73 LEU B N 1
ATOM 1415 C CA . LEU B 1 73 ? 2.225 31.359 8.516 1 97.62 73 LEU B CA 1
ATOM 1416 C C . LEU B 1 73 ? 1.798 31.734 9.93 1 97.62 73 LEU B C 1
ATOM 1418 O O . LEU B 1 73 ? 2.229 32.781 10.453 1 97.62 73 LEU B O 1
ATOM 1422 N N . TYR B 1 74 ? 0.94 30.906 10.57 1 98.25 74 TYR B N 1
ATOM 1423 C CA . TYR B 1 74 ? 0.51 31.141 11.945 1 98.25 74 TYR B CA 1
ATOM 1424 C C . TYR B 1 74 ? 1.701 31.141 12.891 1 98.25 74 TYR B C 1
ATOM 1426 O O . TYR B 1 74 ? 1.84 32.031 13.727 1 98.25 74 TYR B O 1
ATOM 1434 N N . TYR B 1 75 ? 2.543 30.172 12.672 1 97.56 75 TYR B N 1
ATOM 1435 C CA . TYR B 1 75 ? 3.732 30.047 13.5 1 97.56 75 TYR B CA 1
ATOM 1436 C C . TYR B 1 75 ? 4.625 31.266 13.367 1 97.56 75 TYR B C 1
ATOM 1438 O O . TYR B 1 75 ? 5.172 31.75 14.359 1 97.56 75 TYR B O 1
ATOM 1446 N N . GLY B 1 76 ? 4.789 31.766 12.195 1 97.44 76 GLY B N 1
ATOM 1447 C CA . GLY B 1 76 ? 5.578 32.969 11.969 1 97.44 76 GLY B CA 1
ATOM 1448 C C . GLY B 1 76 ? 5.043 34.188 12.711 1 97.44 76 GLY B C 1
ATOM 1449 O O . GLY B 1 76 ? 5.812 34.938 13.305 1 97.44 76 GLY B O 1
ATOM 1450 N N . GLN B 1 77 ? 3.789 34.312 12.688 1 98.25 77 GLN B N 1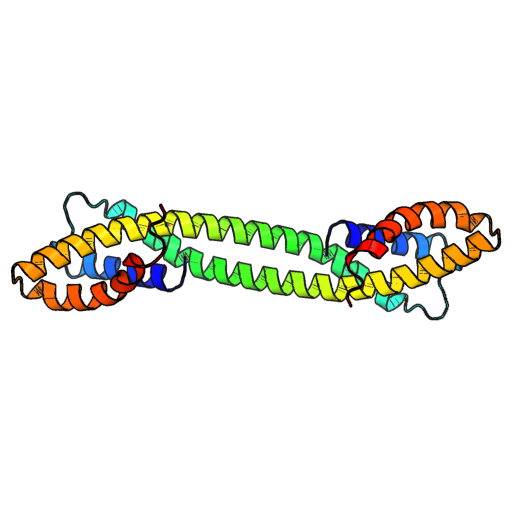
ATOM 1451 C CA . GLN B 1 77 ? 3.158 35.438 13.383 1 98.25 77 GLN B CA 1
ATOM 1452 C C . GLN B 1 77 ? 3.357 35.312 14.898 1 98.25 77 GLN B C 1
ATOM 1454 O O . GLN B 1 77 ? 3.66 36.312 15.562 1 98.25 77 GLN B O 1
ATOM 1459 N N . VAL B 1 78 ? 3.209 34.094 15.391 1 98.31 78 VAL B N 1
ATOM 1460 C CA . VAL B 1 78 ? 3.391 33.844 16.812 1 98.31 78 VAL B CA 1
ATOM 1461 C C . VAL B 1 78 ? 4.836 34.156 17.219 1 98.31 78 VAL B C 1
ATOM 1463 O O . VAL B 1 78 ? 5.082 34.75 18.266 1 98.31 78 VAL B O 1
ATOM 1466 N N . ARG B 1 79 ? 5.695 33.75 16.422 1 97.69 79 ARG B N 1
ATOM 1467 C CA . ARG B 1 79 ? 7.117 33.969 16.656 1 97.69 79 ARG B CA 1
ATOM 1468 C C . ARG B 1 79 ? 7.43 35.469 16.734 1 97.69 79 ARG B C 1
ATOM 1470 O O . ARG B 1 79 ? 8.156 35.906 17.625 1 97.69 79 ARG B O 1
ATOM 1477 N N . GLU B 1 80 ? 6.914 36.219 15.812 1 98.25 80 GLU B N 1
ATOM 1478 C CA . GLU B 1 80 ? 7.102 37.688 15.805 1 98.25 80 GLU B CA 1
ATOM 1479 C C . GLU B 1 80 ? 6.52 38.312 17.062 1 98.25 80 GLU B C 1
ATOM 1481 O O . GLU B 1 80 ? 7.141 39.188 17.656 1 98.25 80 GLU B O 1
ATOM 1486 N N . ALA B 1 81 ? 5.332 37.875 17.406 1 98.38 81 ALA B N 1
ATOM 1487 C CA . ALA B 1 81 ? 4.676 38.406 18.609 1 98.38 81 ALA B CA 1
ATOM 1488 C C . ALA B 1 81 ? 5.5 38.094 19.859 1 98.38 81 ALA B C 1
ATOM 1490 O O . ALA B 1 81 ? 5.648 38.969 20.734 1 98.38 81 ALA B O 1
ATOM 1491 N N . TYR B 1 82 ? 6.012 36.938 19.906 1 98.19 82 TYR B N 1
ATOM 1492 C CA . TYR B 1 82 ? 6.875 36.531 21.016 1 98.19 82 TYR B CA 1
ATOM 1493 C C . TYR B 1 82 ? 8.117 37.406 21.078 1 98.19 82 TYR B C 1
ATOM 1495 O O . TYR B 1 82 ? 8.484 37.906 22.156 1 98.19 82 TYR B O 1
ATOM 1503 N N . ALA B 1 83 ? 8.711 37.656 19.969 1 98.06 83 ALA B N 1
ATOM 1504 C CA . ALA B 1 83 ? 9.922 38.469 19.875 1 98.06 83 ALA B CA 1
ATOM 1505 C C . ALA B 1 83 ? 9.648 39.906 20.328 1 98.06 83 ALA B C 1
ATOM 1507 O O . ALA B 1 83 ? 10.539 40.562 20.859 1 98.06 83 ALA B O 1
ATOM 1508 N N . LYS B 1 84 ? 8.477 40.281 20.234 1 98.12 84 LYS B N 1
ATOM 1509 C CA . LYS B 1 84 ? 8.086 41.656 20.578 1 98.12 84 LYS B CA 1
ATOM 1510 C C . LYS B 1 84 ? 7.602 41.75 22.016 1 98.12 84 LYS B C 1
ATOM 1512 O O . LYS B 1 84 ? 7.172 42.812 22.469 1 98.12 84 LYS B O 1
ATOM 1517 N N . GLY B 1 85 ? 7.562 40.594 22.703 1 97.31 85 GLY B N 1
ATOM 1518 C CA . GLY B 1 85 ? 7.273 40.594 24.141 1 97.31 85 GLY B CA 1
ATOM 1519 C C . GLY B 1 85 ? 5.797 40.438 24.453 1 97.31 85 GLY B C 1
ATOM 1520 O O . GLY B 1 85 ? 5.355 40.781 25.547 1 97.31 85 GLY B O 1
ATOM 1521 N N . ILE B 1 86 ? 5.016 40 23.531 1 97.69 86 ILE B N 1
ATOM 1522 C CA . ILE B 1 86 ? 3.604 39.75 23.797 1 97.69 86 ILE B CA 1
ATOM 1523 C C . ILE B 1 86 ? 3.453 38.531 24.703 1 97.69 86 ILE B C 1
ATOM 1525 O O . ILE B 1 86 ? 3.754 37.406 24.281 1 97.69 86 ILE B O 1
ATOM 1529 N N . PRO B 1 87 ? 2.914 38.656 25.906 1 97.19 87 PRO B N 1
ATOM 1530 C CA . PRO B 1 87 ? 2.955 37.594 26.891 1 97.19 87 PRO B CA 1
ATOM 1531 C C . PRO B 1 87 ? 2.172 36.375 26.469 1 97.19 87 PRO B C 1
ATOM 1533 O O . PRO B 1 87 ? 2.611 35.219 26.703 1 97.19 87 PRO B O 1
ATOM 1536 N N . THR B 1 88 ? 1.005 36.562 25.828 1 97 88 THR B N 1
ATOM 1537 C CA . THR B 1 88 ? 0.137 35.438 25.469 1 97 88 THR B CA 1
ATOM 1538 C C . THR B 1 88 ? 0.769 34.625 24.359 1 97 88 THR B C 1
ATOM 1540 O O . THR B 1 88 ? 0.333 33.5 24.094 1 97 88 THR B O 1
ATOM 1543 N N . ALA B 1 89 ? 1.816 35.094 23.703 1 98.5 89 ALA B N 1
ATOM 1544 C CA . ALA B 1 89 ? 2.465 34.406 22.594 1 98.5 89 ALA B CA 1
ATOM 1545 C C . ALA B 1 89 ? 3.439 33.344 23.094 1 98.5 89 ALA B C 1
ATOM 1547 O O . ALA B 1 89 ? 3.73 32.375 22.391 1 98.5 89 ALA B O 1
ATOM 1548 N N . LYS B 1 90 ? 3.945 33.562 24.266 1 98 90 LYS B N 1
ATOM 1549 C CA . LYS B 1 90 ? 5.043 32.719 24.766 1 98 90 LYS B CA 1
ATOM 1550 C C . LYS B 1 90 ? 4.637 31.25 24.828 1 98 90 LYS B C 1
ATOM 1552 O O . LYS B 1 90 ? 5.297 30.406 24.234 1 98 90 LYS B O 1
ATOM 1557 N N . PRO B 1 91 ? 3.529 30.875 25.5 1 97.88 91 PRO B N 1
ATOM 1558 C CA . PRO B 1 91 ? 3.188 29.453 25.578 1 97.88 91 PRO B CA 1
ATOM 1559 C C . PRO B 1 91 ? 2.885 28.844 24.203 1 97.88 91 PRO B C 1
ATOM 1561 O O . PRO B 1 91 ? 3.191 27.688 23.953 1 97.88 91 PRO B O 1
ATOM 1564 N N . VAL B 1 92 ? 2.252 29.594 23.281 1 98.19 92 VAL B N 1
ATOM 1565 C CA . VAL B 1 92 ? 1.93 29.125 21.938 1 98.19 92 VAL B CA 1
ATOM 1566 C C . VAL B 1 92 ? 3.217 28.891 21.156 1 98.19 92 VAL B C 1
ATOM 1568 O O . VAL B 1 92 ? 3.381 27.844 20.516 1 98.19 92 VAL B O 1
ATOM 1571 N N . TYR B 1 93 ? 4.176 29.844 21.188 1 97.81 93 TYR B N 1
ATOM 1572 C CA . TYR B 1 93 ? 5.453 29.75 20.5 1 97.81 93 TYR B CA 1
ATOM 1573 C C . TYR B 1 93 ? 6.258 28.547 20.984 1 97.81 93 TYR B C 1
ATOM 1575 O O . TYR B 1 93 ? 6.77 27.781 20.188 1 97.81 93 TYR B O 1
ATOM 1583 N N . GLU B 1 94 ? 6.316 28.328 22.266 1 96.69 94 GLU B N 1
ATOM 1584 C CA . GLU B 1 94 ? 7.094 27.234 22.828 1 96.69 94 GLU B CA 1
ATOM 1585 C C . GLU B 1 94 ? 6.52 25.891 22.422 1 96.69 94 GLU B C 1
ATOM 1587 O O . GLU B 1 94 ? 7.266 24.938 22.172 1 96.69 94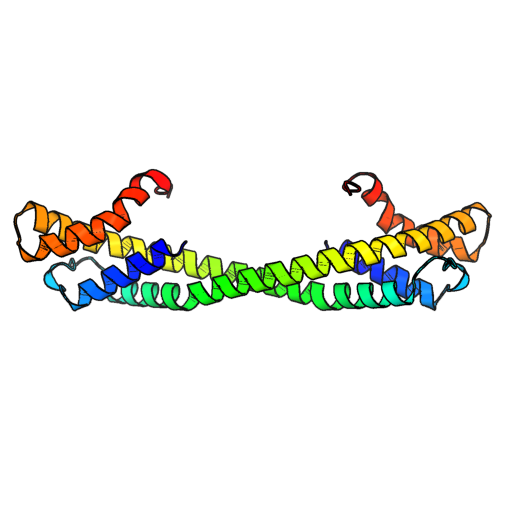 GLU B O 1
ATOM 1592 N N . ASP B 1 95 ? 5.258 25.812 22.375 1 96.44 95 ASP B N 1
ATOM 1593 C CA . ASP B 1 95 ? 4.602 24.578 21.984 1 96.44 95 ASP B CA 1
ATOM 1594 C C . ASP B 1 95 ? 4.84 24.281 20.5 1 96.44 95 ASP B C 1
ATOM 1596 O O . ASP B 1 95 ? 5.328 23.203 20.141 1 96.44 95 ASP B O 1
ATOM 1600 N N . LEU B 1 96 ? 4.609 25.266 19.625 1 96.06 96 LEU B N 1
ATOM 1601 C CA . LEU B 1 96 ? 4.684 25.078 18.172 1 96.06 96 LEU B CA 1
ATOM 1602 C C . LEU B 1 96 ? 6.133 24.953 17.719 1 96.06 96 LEU B C 1
ATOM 1604 O O . LEU B 1 96 ? 6.426 24.266 16.734 1 96.06 96 LEU B O 1
ATOM 1608 N N . SER B 1 97 ? 7.039 25.609 18.391 1 94.75 97 SER B N 1
ATOM 1609 C CA . SER B 1 97 ? 8.445 25.594 18 1 94.75 97 SER B CA 1
ATOM 1610 C C . SER B 1 97 ? 9 24.172 18.047 1 94.75 97 SER B C 1
ATOM 1612 O O . SER B 1 97 ? 9.906 23.828 17.281 1 94.75 97 SER B O 1
ATOM 1614 N N . GLN B 1 98 ? 8.391 23.297 18.875 1 92.56 98 GLN B N 1
ATOM 1615 C CA . GLN B 1 98 ? 8.812 21.906 18.984 1 92.56 98 GLN B CA 1
ATOM 1616 C C . GLN B 1 98 ? 8.406 21.109 17.734 1 92.56 98 GLN B C 1
ATOM 1618 O O . GLN B 1 98 ? 9 20.062 17.453 1 92.56 98 GLN B O 1
ATOM 1623 N N . ARG B 1 99 ? 7.512 21.625 17.062 1 90.56 99 ARG B N 1
ATOM 1624 C CA . ARG B 1 99 ? 6.965 20.906 15.922 1 90.56 99 ARG B CA 1
ATOM 1625 C C . ARG B 1 99 ? 7.629 21.344 14.617 1 90.56 99 ARG B C 1
ATOM 1627 O O . ARG B 1 99 ? 7.734 20.562 13.672 1 90.56 99 ARG B O 1
ATOM 1634 N N . PHE B 1 100 ? 8.102 22.5 14.547 1 85.38 100 PHE B N 1
ATOM 1635 C CA . PHE B 1 100 ? 8.688 23.047 13.328 1 85.38 100 PHE B CA 1
ATOM 1636 C C . PHE B 1 100 ? 10.203 23.062 13.414 1 85.38 100 PHE B C 1
ATOM 1638 O O . PHE B 1 100 ? 10.883 23.312 12.414 1 85.38 100 PHE B O 1
ATOM 1645 N N . SER B 1 101 ? 10.906 22.953 14.539 1 66.44 101 SER B N 1
ATOM 1646 C CA . SER B 1 101 ? 12.359 22.984 14.695 1 66.44 101 SER B CA 1
ATOM 1647 C C . SER B 1 101 ? 13.031 21.938 13.812 1 66.44 101 SER B C 1
ATOM 1649 O O . SER B 1 101 ? 14.133 22.156 13.305 1 66.44 101 SER B O 1
ATOM 1651 N N . LYS B 1 102 ? 12.57 20.734 13.633 1 57.97 102 LYS B N 1
ATOM 1652 C CA . LYS B 1 102 ? 13.289 19.703 12.883 1 57.97 102 LYS B CA 1
ATOM 1653 C C . LYS B 1 102 ? 12.977 19.797 11.391 1 57.97 102 LYS B C 1
ATOM 1655 O O . LYS B 1 102 ? 13.656 19.172 10.57 1 57.97 102 LYS B O 1
ATOM 1660 N N . ARG B 1 103 ? 11.906 20.422 11.023 1 53.56 103 ARG B N 1
ATOM 1661 C CA . ARG B 1 103 ? 11.578 20.547 9.609 1 53.56 103 ARG B CA 1
ATOM 1662 C C . ARG B 1 103 ? 12.594 21.406 8.875 1 53.56 103 ARG B C 1
ATOM 1664 O O . ARG B 1 103 ? 12.867 21.188 7.695 1 53.56 103 ARG B O 1
ATOM 1671 N N . ARG B 1 104 ? 13.273 22.5 9.492 1 48.19 104 ARG B N 1
ATOM 1672 C CA . ARG B 1 104 ? 14.312 23.266 8.805 1 48.19 104 ARG B CA 1
ATOM 1673 C C . ARG B 1 104 ? 15.438 22.344 8.336 1 48.19 104 ARG B C 1
ATOM 1675 O O . ARG B 1 104 ? 16.047 22.594 7.297 1 48.19 104 ARG B O 1
ATOM 1682 N N . LYS B 1 105 ? 15.68 21.406 9.031 1 49.53 105 LYS B N 1
ATOM 1683 C CA . LYS B 1 105 ? 16.891 20.734 8.547 1 49.53 105 LYS B CA 1
ATOM 1684 C C . LYS B 1 105 ? 16.594 19.891 7.32 1 49.53 105 LYS B C 1
ATOM 1686 O O . LYS B 1 105 ? 17.484 19.625 6.516 1 49.53 105 LYS B O 1
ATOM 1691 N N . GLY B 1 106 ? 15.523 19.234 7.277 1 42.81 106 GLY B N 1
ATOM 1692 C CA . GLY B 1 106 ? 15.344 18.25 6.215 1 42.81 106 GLY B CA 1
ATOM 1693 C C . GLY B 1 106 ? 14.82 18.859 4.93 1 42.81 106 GLY B C 1
ATOM 1694 O O . GLY B 1 106 ? 15.508 18.859 3.908 1 42.81 106 GLY B O 1
ATOM 1695 N N . ASN B 1 107 ? 13.43 18.562 4.426 1 43 107 ASN B N 1
ATOM 1696 C CA . ASN B 1 107 ? 12.875 18.484 3.082 1 43 107 ASN B CA 1
ATOM 1697 C C . ASN B 1 107 ? 12.398 19.844 2.594 1 43 107 ASN B C 1
ATOM 1699 O O . ASN B 1 107 ? 11.195 20.141 2.623 1 43 107 ASN B O 1
ATOM 1703 N N . MET B 1 108 ? 12.688 20.969 3.074 1 38.19 108 MET B N 1
ATOM 1704 C CA . MET B 1 108 ? 12.062 21.953 2.199 1 38.19 108 MET B CA 1
ATOM 1705 C C . MET B 1 108 ? 12.453 21.719 0.745 1 38.19 108 MET B C 1
ATOM 1707 O O . MET B 1 108 ? 13.266 22.469 0.189 1 38.19 108 MET B O 1
ATOM 1711 N N . SER B 1 109 ? 12.961 20.609 0.431 1 37.97 109 SER B N 1
ATOM 1712 C CA . SER B 1 109 ? 13.133 20.453 -1.01 1 37.97 109 SER B CA 1
ATOM 1713 C C . SER B 1 109 ? 11.812 20.656 -1.749 1 37.97 109 SER B C 1
ATOM 1715 O O . SER B 1 109 ? 11.688 20.281 -2.918 1 37.97 109 SER B O 1
ATOM 1717 N N . LEU B 1 110 ? 10.922 21.562 -1.391 1 31.42 110 LEU B N 1
ATOM 1718 C CA . LEU B 1 110 ? 10.117 21.938 -2.549 1 31.42 110 LEU B CA 1
ATOM 1719 C C . LEU B 1 110 ? 10.984 22.578 -3.625 1 31.42 110 LEU B C 1
ATOM 1721 O O . LEU B 1 110 ? 11.953 23.281 -3.314 1 31.42 110 LEU B O 1
#

Secondary structure (DSSP, 8-state):
--HHHHHHHHHHHHHHHH-GGG--TTS-HHHHHHHHHHHHHHHHHHHHHHHHHHHHHHHHHHHHHHHHHHHHHHHHHHHHHHHTT-TTHHHHHHHHHHHHTTHHHH-TT-/--HHHHHHHHHHHHHHHH-GGG--TTS-HHHHHHHHHHHHHHHHHHHHHHHHHHHHHHHHHHHHHHHHHHHHHHHHHHHHHHHTT-TTHHHHHHHHHHHHTTTTTS----

Solvent-accessible surface area (backbone atoms only — not comparable to full-atom values): 11682 Å² total; per-residue (Å²): 129,54,73,63,55,46,52,49,35,51,50,47,53,52,39,52,70,77,46,49,88,38,56,50,88,83,54,60,60,68,59,30,54,51,20,35,48,50,25,60,60,43,45,63,50,28,52,50,32,46,50,51,26,49,53,39,45,49,50,34,40,54,29,38,54,54,19,48,54,48,42,47,52,34,49,50,41,25,46,53,39,34,75,71,64,40,72,84,25,44,69,56,34,62,58,50,47,70,65,52,63,65,50,73,73,64,62,76,71,115,128,53,75,62,55,46,53,48,36,52,51,46,55,52,40,53,70,77,45,50,88,39,55,50,89,85,53,58,59,70,59,30,54,51,21,36,49,50,24,60,61,42,45,63,52,27,52,51,32,45,50,50,26,49,54,41,47,50,50,33,40,54,29,38,52,54,19,49,53,46,42,47,51,35,49,50,41,25,46,52,39,33,75,71,64,41,72,84,24,45,68,57,35,60,59,50,47,69,65,52,62,66,50,74,73,64,72,72,72,116

Organism: Flavobacterium columnare (strain ATCC 49512 / CIP 103533 / TG 44/87) (NCBI:txid1041826)

pLDDT: mean 92.09, std 15.19, range [30.83, 98.75]